Protein 3HBC (pdb70)

Organism: Bacteroides thetaiotaomicron (strain ATCC 29148 / DSM 2079 / JCM 5827 / CCUG 10774 / NCTC 10582 / VPI-5482 / E50) (NCBI:txid226186)

B-factor: mean 59.02, std 17.87, range [25.05, 156.19]

Radius of gyration: 18.34 Å; Cα contacts (8 Å, |Δi|>4): 716; chains: 1; bounding box: 43×48×44 Å

Foldseek 3Di:
DWKKKKFWFDFPPWTKIKMWWDLWWWKKKAFFFWDWADDPFATDIDGFPWIKIFIQGPPQATAWITPLLKIFGKAAAPQFDFADPPDRAHEERRCVRVVLRRYDNAVVVSVVVVPPRYIYDPPVPHIWKMAHRNQKMKTWTHHHNDIDIDIGSLPGIIYDDPDVVLVVLLVVVVVVPPVVAQQDLDGSRLGNLLSVQSVVQDRDPPCVRNVVSNVVNCSNFAPPPDDCPSDIGIQKMWMAPSVQRKIWMDGPPEDEIEIERCVPDRSHPVRAMWIDDPVVVDHDYYHCPVVIDGDDD

Secondary structure (DSSP, 8-state):
-----EEEE--S---EEEE--B---EEEEE----EES-SSS---EE--SS-EEEEEETTTEEEE--TT--EEB--B-TT-----TT--S---TTTHHHHHHHH-SSHHHHHH-----S--------B--EE-TT--EEEEEEETTEEEEEESTT-----SS-HHHHHHHHHHHHHH-TT----SSSHHHHHHHHHHHHTTS-----HHHHHHHHHH--TTSPPTT-------B--EEEEEETTTTEEEEEESSSS--EEEEGGGS--STTS--EEE--TT-----EE-GGG-EE---

Nearest PDB structures (foldseek):
  3hbc-assembly1_A  TM=1.002E+00  e=1.062E-59  Bacteroides thetaiotaomicron
  6uh4-assembly1_A  TM=9.878E-01  e=7.541E-50  Bacteroides thetaiotaomicron
  8esl-assembly1_A  TM=9.488E-01  e=3.840E-32  Bacteroidales
  8esl-assembly1_B  TM=9.564E-01  e=8.178E-32  Bacteroidales
  8esl-assembly1_C  TM=9.229E-01  e=9.637E-30  Bacteroidales

CATH classification: 3.60.60.10

Structure (mmCIF, N/CA/C/O backbone):
data_3HBC
#
_entry.id   3HBC
#
_cell.length_a   74.281
_cell.length_b   135.208
_cell.length_c   167.589
_cell.angle_alpha   90.00
_cell.angle_beta   90.00
_cell.angle_gamma   90.00
#
_symmetry.space_group_name_H-M   'F 2 2 2'
#
loop_
_entity.id
_entity.type
_entity.pdbx_description
1 polymer 'Choloylglycine hydrolase'
2 non-polymer GLYCEROL
3 non-polymer 1,2-ETHANEDIOL
4 water water
#
loop_
_atom_site.group_PDB
_atom_site.id
_atom_site.type_symbol
_atom_site.label_atom_id
_atom_site.label_alt_id
_atom_site.label_comp_id
_atom_site.label_asym_id
_atom_site.label_entity_id
_atom_site.label_seq_id
_atom_site.pdbx_PDB_ins_code
_atom_site.Cartn_x
_atom_site.Cartn_y
_atom_site.Cartn_z
_atom_site.occupancy
_atom_site.B_iso_or_equiv
_atom_site.auth_seq_id
_atom_site.auth_comp_id
_atom_site.auth_asym_id
_atom_site.auth_atom_id
_atom_site.pdbx_PDB_model_num
ATOM 1 N N . SER A 1 1 ? 2.784 20.473 115.883 1.00 75.28 23 SER A N 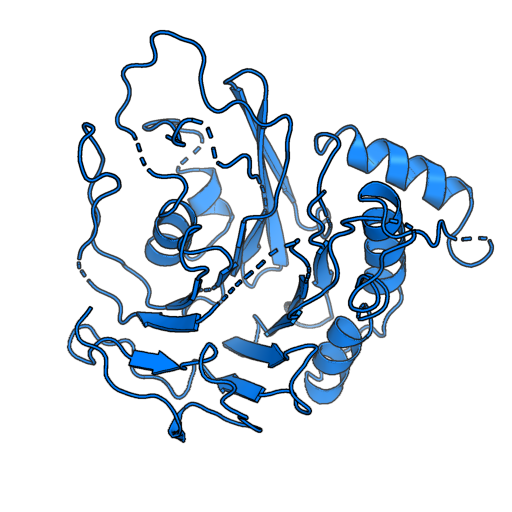1
ATOM 2 C CA . SER A 1 1 ? 3.868 20.604 114.905 1.00 89.86 23 SER A CA 1
ATOM 3 C C . SER A 1 1 ? 4.819 19.411 114.973 1.00 85.94 23 SER A C 1
ATOM 4 O O . SER A 1 1 ? 5.056 18.859 116.043 1.00 87.66 23 SER A O 1
ATOM 7 N N . ASN A 1 2 ? 5.369 19.019 113.831 1.00 83.62 24 ASN A N 1
ATOM 8 C CA . ASN A 1 2 ? 6.378 17.955 113.798 1.00 79.53 24 ASN A CA 1
ATOM 9 C C . ASN A 1 2 ? 7.796 18.431 114.158 1.00 74.66 24 ASN A C 1
ATOM 10 O O . ASN A 1 2 ? 8.127 19.624 114.082 1.00 72.45 24 ASN A O 1
ATOM 15 N N . ALA A 1 3 ? 8.636 17.477 114.532 1.00 61.67 25 ALA A N 1
ATOM 16 C CA . ALA A 1 3 ? 9.995 17.786 114.930 1.00 56.36 25 ALA A CA 1
ATOM 17 C C . ALA A 1 3 ? 10.912 16.624 114.572 1.00 49.82 25 ALA A C 1
ATOM 18 O O . ALA A 1 3 ? 10.689 15.496 114.982 1.00 61.95 25 ALA A O 1
ATOM 20 N N . CYS A 1 4 ? 11.935 16.891 113.788 1.00 41.66 26 CYS A N 1
ATOM 21 C CA . CYS A 1 4 ? 12.886 15.854 113.457 1.00 44.78 26 CYS A CA 1
ATOM 22 C C . CYS A 1 4 ? 14.214 16.545 113.416 1.00 42.81 26 CYS A C 1
ATOM 23 O O . CYS A 1 4 ? 14.299 17.696 113.014 1.00 35.07 26 CYS A O 1
ATOM 26 N N . THR A 1 5 ? 15.252 15.863 113.863 1.00 38.22 27 THR A N 1
ATOM 27 C CA . THR A 1 5 ? 16.572 16.431 113.765 1.00 39.56 27 THR A CA 1
ATOM 28 C C . THR A 1 5 ? 17.470 15.405 113.104 1.00 40.70 27 THR A C 1
ATOM 29 O O . THR A 1 5 ? 17.295 14.200 113.272 1.00 38.69 27 THR A O 1
ATOM 33 N N . ARG A 1 6 ? 18.412 15.892 112.321 1.00 37.02 28 ARG A N 1
ATOM 34 C CA . ARG A 1 6 ? 19.374 15.018 111.696 1.00 38.50 28 ARG A CA 1
ATOM 35 C C . ARG A 1 6 ? 20.750 15.681 111.795 1.00 39.64 28 ARG A C 1
ATOM 36 O O . ARG A 1 6 ? 20.902 16.906 111.613 1.00 37.93 28 ARG A O 1
ATOM 44 N N . ALA A 1 7 ? 21.754 14.874 112.102 1.00 35.14 29 ALA A N 1
ATOM 45 C CA . ALA A 1 7 ? 23.095 15.414 112.302 1.00 37.36 29 ALA A CA 1
ATOM 46 C C . ALA A 1 7 ? 24.186 14.419 111.868 1.00 40.04 29 ALA A C 1
ATOM 47 O O . ALA A 1 7 ? 24.177 13.251 112.255 1.00 40.74 29 ALA A O 1
ATOM 49 N N . VAL A 1 8 ? 25.111 14.886 111.044 1.00 38.04 30 VAL A N 1
ATOM 50 C CA . VAL A 1 8 ? 26.190 14.039 110.576 1.00 39.39 30 VAL A CA 1
ATOM 51 C C . VAL A 1 8 ? 27.482 14.304 111.338 1.00 47.58 30 VAL A C 1
ATOM 52 O O . VAL A 1 8 ? 28.010 15.428 111.323 1.00 39.76 30 VAL A O 1
ATOM 56 N N . TYR A 1 9 ? 27.981 13.263 112.005 1.00 42.56 31 TYR A N 1
ATOM 57 C CA . TYR A 1 9 ? 29.300 13.285 112.634 1.00 39.68 31 TYR A CA 1
ATOM 58 C C . TYR A 1 9 ? 30.397 12.947 111.629 1.00 44.11 31 TYR A C 1
ATOM 59 O O . TYR A 1 9 ? 30.378 11.886 111.002 1.00 46.49 31 TYR A O 1
ATOM 68 N N . LEU A 1 10 ? 31.336 13.869 111.459 1.00 44.38 32 LEU A N 1
ATOM 69 C CA . LEU A 1 10 ? 32.497 13.647 110.607 1.00 45.75 32 LEU A CA 1
ATOM 70 C C . LEU A 1 10 ? 33.742 13.438 111.464 1.00 58.69 32 LEU A C 1
ATOM 71 O O . LEU A 1 10 ? 34.287 14.391 112.019 1.00 52.55 32 LEU A O 1
ATOM 76 N N . GLY A 1 11 ? 34.185 12.188 111.571 1.00 59.56 33 GLY A N 1
ATOM 77 C CA . GLY A 1 11 ? 35.352 11.872 112.368 1.00 58.79 33 GLY A CA 1
ATOM 78 C C . GLY A 1 11 ? 36.595 11.597 111.542 1.00 57.59 33 GLY A C 1
ATOM 79 O O . GLY A 1 11 ? 36.607 11.812 110.322 1.00 54.76 33 GLY A O 1
ATOM 80 N N . PRO A 1 12 ? 37.657 11.119 112.214 1.00 62.32 34 PRO A N 1
ATOM 81 C CA . PRO A 1 12 ? 38.932 10.748 111.588 1.00 59.97 34 PRO A CA 1
ATOM 82 C C . PRO A 1 12 ? 38.764 9.457 110.786 1.00 60.94 34 PRO A C 1
ATOM 83 O O . PRO A 1 12 ? 37.864 8.669 111.076 1.00 55.31 34 PRO A O 1
ATOM 87 N N . ASP A 1 13 ? 39.621 9.256 109.790 1.00 68.27 35 ASP A N 1
ATOM 88 C CA . ASP A 1 13 ? 39.672 8.008 109.028 1.00 68.07 35 ASP A CA 1
ATOM 89 C C . ASP A 1 13 ? 38.312 7.560 108.524 1.00 66.72 35 ASP A C 1
ATOM 90 O O . ASP A 1 13 ? 37.905 6.422 108.764 1.00 59.48 35 ASP A O 1
ATOM 95 N N . ARG A 1 14 ? 37.614 8.468 107.845 1.00 66.24 36 ARG A N 1
ATOM 96 C CA . ARG A 1 14 ? 36.364 8.150 107.155 1.00 64.16 36 ARG A CA 1
ATOM 97 C C . ARG A 1 14 ? 35.230 7.707 108.080 1.00 55.01 36 ARG A C 1
ATOM 98 O O . ARG A 1 14 ? 34.240 7.128 107.628 1.00 57.62 36 ARG A O 1
ATOM 114 N N . VAL A 1 16 ? 32.086 8.192 109.485 1.00 59.46 38 VAL A N 1
ATOM 115 C CA . VAL A 1 16 ? 30.939 9.009 109.127 1.00 51.79 38 VAL A CA 1
ATOM 116 C C . VAL A 1 16 ? 29.724 8.390 109.787 1.00 53.20 38 VAL A C 1
ATOM 117 O O . VAL A 1 16 ? 29.387 7.234 109.524 1.00 53.08 38 VAL A O 1
ATOM 121 N N . VAL A 1 17 ? 29.085 9.141 110.675 1.00 45.51 39 VAL A N 1
ATOM 122 C CA . VAL A 1 17 ? 27.940 8.610 111.395 1.00 44.12 39 VAL A CA 1
ATOM 123 C C . VAL A 1 17 ? 26.788 9.605 111.373 1.00 51.22 39 VAL A C 1
ATOM 124 O O . VAL A 1 17 ? 26.954 10.756 111.784 1.00 50.83 39 VAL A O 1
ATOM 128 N N . THR A 1 18 ? 25.625 9.163 110.896 1.00 50.29 40 THR A N 1
ATOM 129 C CA . THR A 1 18 ? 24.454 10.036 110.795 1.00 43.62 40 THR A CA 1
ATOM 130 C C . THR A 1 18 ? 23.365 9.705 111.820 1.00 43.78 40 THR A C 1
ATOM 131 O O . THR A 1 18 ? 22.818 8.602 111.833 1.00 44.46 40 THR A O 1
ATOM 135 N N . GLY A 1 19 ? 23.050 10.671 112.680 1.00 36.17 41 GLY A N 1
ATOM 136 C CA . GLY A 1 19 ? 21.971 10.491 113.646 1.00 37.48 41 GLY A CA 1
ATOM 137 C C . GLY A 1 19 ? 20.684 11.160 113.186 1.00 40.02 41 GLY A C 1
ATOM 138 O O . GLY A 1 19 ? 20.724 12.170 112.480 1.00 40.16 41 GLY A O 1
ATOM 139 N N . ARG A 1 20 ? 19.542 10.612 113.591 1.00 40.35 42 ARG A N 1
ATOM 140 C CA . ARG A 1 20 ? 18.257 11.162 113.176 1.00 35.30 42 ARG A CA 1
ATOM 141 C C . ARG A 1 20 ? 17.214 10.879 114.229 1.00 43.30 42 ARG A C 1
ATOM 142 O O . ARG A 1 20 ? 17.145 9.776 114.768 1.00 39.86 42 ARG A O 1
ATOM 150 N N . THR A 1 21 ? 16.418 11.895 114.552 1.00 41.80 43 THR A N 1
ATOM 151 C CA . THR A 1 21 ? 15.278 11.691 115.437 1.00 41.91 43 THR A CA 1
ATOM 152 C C . THR A 1 21 ? 13.978 11.744 114.630 1.00 46.87 43 THR A C 1
ATOM 153 O O . THR A 1 21 ? 13.916 12.374 113.559 1.00 41.84 43 THR A O 1
ATOM 165 N N . ASP A 1 23 ? 10.103 12.696 115.583 1.00 55.49 45 ASP A N 1
ATOM 166 C CA . ASP A 1 23 ? 9.094 13.166 116.521 1.00 61.63 45 ASP A CA 1
ATOM 167 C 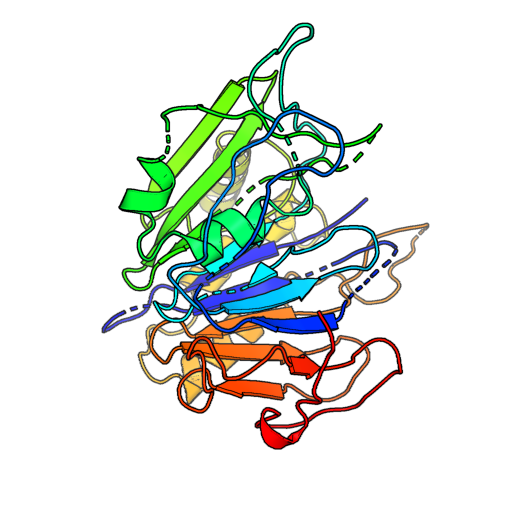C . ASP A 1 23 ? 7.791 13.370 115.738 1.00 63.79 45 ASP A C 1
ATOM 168 O O . ASP A 1 23 ? 7.792 13.958 114.654 1.00 69.36 45 ASP A O 1
ATOM 173 N N . TRP A 1 24 ? 6.685 12.868 116.265 1.00 66.54 46 TRP A N 1
ATOM 174 C CA . TRP A 1 24 ? 5.397 13.045 115.606 1.00 77.72 46 TRP A CA 1
ATOM 175 C C . TRP A 1 24 ? 4.291 13.127 116.648 1.00 84.06 46 TRP A C 1
ATOM 176 O O . TRP A 1 24 ? 4.504 12.749 117.797 1.00 85.56 46 TRP A O 1
ATOM 187 N N . LYS A 1 25 ? 3.139 13.671 116.247 1.00 95.25 47 LYS A N 1
ATOM 188 C CA . LYS A 1 25 ? 1.883 13.615 117.013 1.00 99.95 47 LYS A CA 1
ATOM 189 C C . LYS A 1 25 ? 2.023 13.845 118.514 1.00 97.34 47 LYS A C 1
ATOM 190 O O . LYS A 1 25 ? 1.282 13.249 119.304 1.00 89.09 47 LYS A O 1
ATOM 196 N N . ILE A 1 28 ? 3.708 6.838 115.299 1.00 94.98 50 ILE A N 1
ATOM 197 C CA . ILE A 1 28 ? 4.133 7.054 113.922 1.00 97.71 50 ILE A CA 1
ATOM 198 C C . ILE A 1 28 ? 3.979 5.773 113.109 1.00 89.18 50 ILE A C 1
ATOM 199 O O . ILE A 1 28 ? 4.037 5.797 111.879 1.00 82.71 50 ILE A O 1
ATOM 212 N N . SER A 1 30 ? 5.999 3.219 112.750 1.00 79.49 52 SER A N 1
ATOM 213 C CA . SER A 1 30 ? 7.183 2.868 111.986 1.00 76.64 52 SER A CA 1
ATOM 214 C C . SER A 1 30 ? 7.480 1.370 112.011 1.00 79.47 52 SER A C 1
ATOM 215 O O . SER A 1 30 ? 7.391 0.728 113.059 1.00 78.06 52 SER A O 1
ATOM 218 N N . ASN A 1 31 ? 7.832 0.823 110.847 1.00 70.76 53 ASN A N 1
ATOM 219 C CA . ASN A 1 31 ? 8.451 -0.499 110.770 1.00 67.76 53 ASN A CA 1
ATOM 220 C C . ASN A 1 31 ? 9.714 -0.476 109.915 1.00 62.57 53 ASN A C 1
ATOM 221 O O . ASN A 1 31 ? 9.916 0.442 109.119 1.00 61.87 53 ASN A O 1
ATOM 226 N N . ILE A 1 32 ? 10.570 -1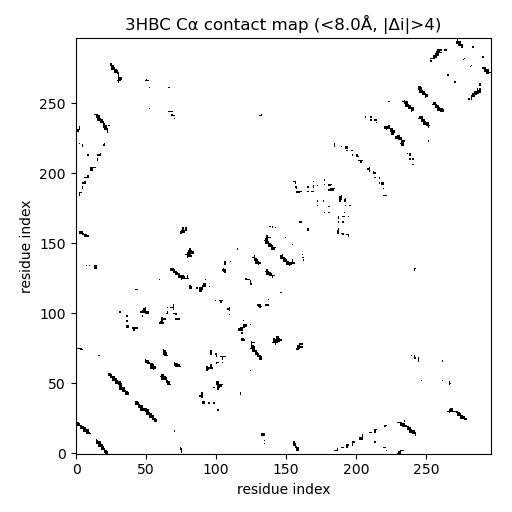.476 110.093 1.00 60.87 54 ILE A N 1
ATOM 227 C CA . ILE A 1 32 ? 11.832 -1.524 109.360 1.00 57.70 54 ILE A CA 1
ATOM 228 C C . ILE A 1 32 ? 11.802 -2.621 108.310 1.00 55.72 54 ILE A C 1
ATOM 229 O O . ILE A 1 32 ? 11.268 -3.692 108.558 1.00 57.61 54 ILE A O 1
ATOM 234 N N . TYR A 1 33 ? 12.379 -2.346 107.144 1.00 48.52 55 TYR A N 1
ATOM 235 C CA . TYR A 1 33 ? 12.343 -3.262 106.019 1.00 50.79 55 TYR A CA 1
ATOM 236 C C . TYR A 1 33 ? 13.717 -3.397 105.398 1.00 63.93 55 TYR A C 1
ATOM 237 O O . TYR A 1 33 ? 14.425 -2.394 105.222 1.00 54.82 55 TYR A O 1
ATOM 246 N N . VAL A 1 34 ? 14.080 -4.635 105.053 1.00 57.16 56 VAL A N 1
ATOM 247 C CA . VAL A 1 34 ? 15.287 -4.906 104.279 1.00 53.31 56 VAL A CA 1
ATOM 248 C C . VAL A 1 34 ? 14.895 -5.231 102.843 1.00 51.84 56 VAL A C 1
ATOM 249 O O . VAL A 1 34 ? 14.076 -6.111 102.596 1.00 60.22 56 VAL A O 1
ATOM 253 N N . PHE A 1 35 ? 15.465 -4.506 101.898 1.00 56.04 57 PHE A N 1
ATOM 254 C CA . PHE A 1 35 ? 15.093 -4.665 100.510 1.00 53.33 57 PHE A CA 1
ATOM 255 C C . PHE A 1 35 ? 16.291 -5.132 99.734 1.00 62.14 57 PHE A C 1
ATOM 256 O O . PHE A 1 35 ? 17.251 -4.369 99.570 1.00 54.24 57 PHE A O 1
ATOM 264 N N . PRO A 1 36 ? 16.235 -6.382 99.234 1.00 60.62 58 PRO A N 1
ATOM 265 C CA . PRO A 1 36 ? 17.297 -6.884 98.364 1.00 53.92 58 PRO A CA 1
ATOM 266 C C . PRO A 1 36 ? 17.381 -5.983 97.157 1.00 53.60 58 PRO A C 1
ATOM 267 O O . PRO A 1 36 ? 16.393 -5.316 96.850 1.00 62.17 58 PRO A O 1
ATOM 271 N N . ARG A 1 37 ? 18.533 -5.950 96.495 1.00 57.03 59 ARG A N 1
ATOM 272 C CA . ARG A 1 37 ? 18.697 -5.146 95.297 1.00 56.14 59 ARG A CA 1
ATOM 273 C C . ARG A 1 37 ? 18.017 -5.815 94.098 1.00 69.17 59 ARG A C 1
ATOM 274 O O . ARG A 1 37 ? 17.423 -6.889 94.234 1.00 65.36 59 ARG A O 1
ATOM 282 N N . GLY A 1 38 ? 18.096 -5.174 92.933 1.00 71.31 60 GLY A N 1
ATOM 283 C CA . GLY A 1 38 ? 17.477 -5.691 91.722 1.00 73.26 60 GLY A CA 1
ATOM 284 C C . GLY A 1 38 ? 15.963 -5.735 91.831 1.00 77.49 60 GLY A C 1
ATOM 285 O O . GLY A 1 38 ? 15.279 -6.407 91.064 1.00 83.99 60 GLY A O 1
ATOM 294 N N . GLN A 1 40 ? 12.132 -4.083 91.686 1.00 67.64 62 GLN A N 1
ATOM 295 C CA . GLN A 1 40 ? 11.516 -3.362 90.571 1.00 73.18 62 GLN A CA 1
ATOM 296 C C . GLN A 1 40 ? 10.428 -2.413 91.063 1.00 68.15 62 GLN A C 1
ATOM 297 O O . GLN A 1 40 ? 9.451 -2.841 91.681 1.00 63.95 62 GLN A O 1
ATOM 303 N N A ARG A 1 41 ? 10.589 -1.124 90.776 0.62 65.65 63 ARG A N 1
ATOM 304 N N B ARG A 1 41 ? 10.594 -1.122 90.800 0.38 65.64 63 ARG A N 1
ATOM 305 C CA A ARG A 1 41 ? 9.719 -0.111 91.374 0.62 64.77 63 ARG A CA 1
ATOM 306 C CA B ARG A 1 41 ? 9.683 -0.134 91.370 0.38 64.74 63 ARG A CA 1
ATOM 307 C C A ARG A 1 41 ? 9.295 0.980 90.405 0.62 63.69 63 ARG A C 1
ATOM 308 C C B ARG A 1 41 ? 9.286 0.969 90.405 0.38 63.68 63 ARG A C 1
ATOM 309 O O A ARG A 1 41 ? 9.993 1.275 89.428 0.62 62.17 63 ARG A O 1
ATOM 310 O O B ARG A 1 41 ? 9.991 1.261 89.435 0.38 62.22 63 ARG A O 1
ATOM 325 N N . ALA A 1 42 ? 8.144 1.579 90.699 1.00 59.86 64 ALA A N 1
ATOM 326 C CA . ALA A 1 42 ? 7.632 2.695 89.929 1.00 68.65 64 ALA A CA 1
ATOM 327 C C . ALA A 1 42 ? 7.329 3.855 90.880 1.00 64.08 64 ALA A C 1
ATOM 328 O O . ALA A 1 42 ? 6.932 3.636 92.023 1.00 62.20 64 ALA A O 1
ATOM 330 N N . GLY A 1 43 ? 7.490 5.082 90.396 1.00 65.34 65 GLY A N 1
ATOM 331 C CA . GLY A 1 43 ? 7.316 6.257 91.229 1.00 63.97 65 GLY A CA 1
ATOM 332 C C . GLY A 1 43 ? 5.896 6.648 91.614 1.00 64.76 65 GLY A C 1
ATOM 333 O O . GLY A 1 43 ? 5.705 7.480 92.497 1.00 63.94 65 GLY A O 1
ATOM 334 N N . HIS A 1 44 ? 4.893 6.077 90.956 1.00 66.73 66 HIS A N 1
ATOM 335 C CA . HIS A 1 44 ? 3.511 6.469 91.226 1.00 64.02 66 HIS A CA 1
ATOM 336 C C . HIS A 1 44 ? 2.539 5.386 90.801 1.00 67.72 66 HIS A C 1
ATOM 337 O O . HIS A 1 44 ? 2.851 4.553 89.955 1.00 66.90 66 HIS A O 1
ATOM 344 N N . ASN A 1 45 ? 1.352 5.398 91.388 1.00 69.26 67 ASN A N 1
ATOM 345 C CA . ASN A 1 45 ? 0.377 4.363 91.090 1.00 74.66 67 ASN A CA 1
ATOM 346 C C . ASN A 1 45 ? -0.740 4.854 90.165 1.00 75.00 67 ASN A C 1
ATOM 347 O O . ASN A 1 45 ? -1.466 4.056 89.579 1.00 70.98 67 ASN A O 1
ATOM 352 N N . LYS A 1 46 ? -0.870 6.168 90.029 1.00 71.16 68 LYS A N 1
ATOM 353 C CA . LYS A 1 46 ? -1.907 6.731 89.177 1.00 73.87 68 LYS A CA 1
ATOM 354 C C . LYS A 1 46 ? -1.293 7.601 88.100 1.00 74.97 68 LYS A C 1
ATOM 355 O O . LYS A 1 46 ? -1.577 7.442 86.917 1.00 79.09 68 LYS A O 1
ATOM 361 N N . GLU A 1 47 ? -0.434 8.515 88.520 1.00 71.50 69 GLU A N 1
ATOM 362 C CA . GLU A 1 47 ? 0.173 9.460 87.606 1.00 65.19 69 GLU A CA 1
ATOM 363 C C . GLU A 1 47 ? 1.197 8.806 86.694 1.00 64.01 69 GLU A C 1
ATOM 364 O O . GLU A 1 47 ? 1.651 7.695 86.938 1.00 58.18 69 GLU A O 1
ATOM 370 N N . LYS A 1 48 ? 1.542 9.507 85.625 1.00 65.09 70 LYS A N 1
ATOM 371 C CA . LYS A 1 48 ? 2.631 9.092 84.764 1.00 61.35 70 LYS A CA 1
ATOM 372 C C . LYS A 1 48 ? 3.915 9.233 85.575 1.00 69.88 70 LYS A C 1
ATOM 373 O O . LYS A 1 48 ? 4.154 10.275 86.185 1.00 64.63 70 LYS A O 1
ATOM 379 N N . THR A 1 49 ? 4.729 8.180 85.602 1.00 65.96 71 THR A N 1
ATOM 380 C CA . THR A 1 49 ? 5.930 8.173 86.435 1.00 65.32 71 THR A CA 1
ATOM 381 C C . THR A 1 49 ? 7.228 7.906 85.726 1.00 66.03 71 THR A C 1
ATOM 382 O O . THR A 1 49 ? 7.389 8.154 84.536 1.00 75.45 71 THR A O 1
ATOM 386 N N . VAL A 1 50 ? 8.162 7.406 86.520 1.00 65.51 72 VAL A N 1
ATOM 387 C CA . VAL A 1 50 ? 9.415 6.869 86.037 1.00 67.22 72 VAL A CA 1
ATOM 388 C C . VAL A 1 50 ? 9.563 5.522 86.711 1.00 59.29 72 VAL A C 1
ATOM 389 O O . VAL A 1 50 ? 9.006 5.301 87.789 1.00 63.81 72 VAL A O 1
ATOM 393 N N . ASN A 1 51 ? 10.276 4.610 86.064 1.00 67.46 73 ASN A N 1
ATOM 394 C CA . ASN A 1 51 ? 10.463 3.269 86.599 1.00 60.09 73 ASN A CA 1
ATOM 395 C C . ASN A 1 51 ? 11.921 3.023 86.834 1.00 58.46 73 ASN A C 1
ATOM 396 O O . ASN A 1 51 ? 12.777 3.651 86.206 1.00 66.58 73 ASN A O 1
ATOM 401 N N . TRP A 1 52 ? 12.222 2.099 87.730 1.00 57.72 74 TRP A N 1
ATOM 402 C CA . TRP A 1 52 ? 13.615 1.728 87.930 1.00 62.75 74 TRP A CA 1
ATOM 403 C C . TRP A 1 52 ? 13.689 0.342 88.541 1.00 54.82 74 TRP A C 1
ATOM 404 O O . TRP A 1 52 ? 12.703 -0.179 89.084 1.00 57.79 74 TRP A O 1
ATOM 415 N N . THR A 1 53 ? 14.858 -0.266 88.424 1.00 53.13 75 THR A N 1
ATOM 416 C CA . THR A 1 53 ? 15.142 -1.480 89.171 1.00 68.20 75 THR A CA 1
ATOM 417 C C . THR A 1 53 ? 16.354 -1.178 90.048 1.00 63.56 75 THR A C 1
ATOM 418 O O . THR A 1 53 ? 17.356 -0.635 89.570 1.00 66.63 75 THR A O 1
ATOM 422 N N . SER A 1 54 ? 16.252 -1.509 91.331 1.00 65.29 76 SER A N 1
ATOM 423 C CA . SER A 1 54 ? 17.185 -0.987 92.332 1.00 67.59 76 SER A CA 1
ATOM 424 C C . SER A 1 54 ? 18.595 -1.584 92.262 1.00 68.67 76 SER A C 1
ATOM 425 O O . SER A 1 54 ? 18.768 -2.797 92.398 1.00 65.31 76 SER A O 1
ATOM 428 N N . LYS A 1 55 ? 19.598 -0.729 92.059 1.00 57.86 77 LYS A N 1
ATOM 429 C CA . LYS A 1 55 ? 20.990 -1.187 92.026 1.00 52.00 77 LYS A CA 1
ATOM 430 C C . LYS A 1 55 ? 21.521 -1.593 93.398 1.00 63.79 77 LYS A C 1
ATOM 431 O O . LYS A 1 55 ? 22.350 -2.491 93.507 1.00 60.86 77 LYS A O 1
ATOM 437 N N . TYR A 1 56 ? 21.060 -0.935 94.455 1.00 65.39 78 TYR A N 1
ATOM 438 C CA . TYR A 1 56 ? 21.557 -1.269 95.782 1.00 52.84 78 TYR A CA 1
ATOM 439 C C . TYR A 1 56 ? 20.443 -1.688 96.726 1.00 57.10 78 TYR A C 1
ATOM 440 O O . TYR A 1 56 ? 19.335 -1.150 96.673 1.00 64.17 78 TYR A O 1
ATOM 449 N N . GLY A 1 57 ? 20.738 -2.666 97.575 1.00 50.30 79 GLY A N 1
ATOM 450 C CA . GLY A 1 57 ? 19.830 -3.049 98.631 1.00 48.54 79 GLY A CA 1
ATOM 451 C C . GLY A 1 57 ? 19.900 -1.985 99.715 1.00 58.05 79 GLY A C 1
ATOM 452 O O . GLY A 1 57 ? 20.762 -1.105 99.677 1.00 50.49 79 GLY A O 1
ATOM 453 N N . SER A 1 58 ? 19.008 -2.073 100.694 1.00 47.62 80 SER A N 1
ATOM 454 C CA . SER A 1 58 ? 18.854 -0.996 101.641 1.00 48.71 80 SER A CA 1
ATOM 455 C C . SER A 1 58 ? 18.070 -1.454 102.841 1.00 50.06 80 SER A C 1
ATOM 456 O O . SER A 1 58 ? 17.279 -2.395 102.764 1.00 51.06 80 SER A O 1
ATOM 459 N N . VAL A 1 59 ? 18.327 -0.799 103.963 1.00 48.79 81 VAL A N 1
ATOM 460 C CA . VAL A 1 59 ? 17.536 -0.981 105.164 1.00 47.58 81 VAL A CA 1
ATOM 461 C C . VAL A 1 59 ? 16.847 0.364 105.405 1.00 53.36 81 VAL A C 1
ATOM 462 O O . VAL A 1 59 ? 17.503 1.409 105.358 1.00 52.68 81 VAL A O 1
ATOM 466 N N . ILE A 1 60 ? 15.533 0.344 105.622 1.00 45.66 82 ILE A N 1
ATOM 467 C CA . ILE A 1 60 ? 14.746 1.575 105.677 1.00 46.37 82 ILE A CA 1
ATOM 468 C C . ILE A 1 60 ? 13.676 1.499 106.748 1.00 53.87 82 ILE A C 1
ATOM 469 O O . ILE A 1 60 ? 13.243 0.405 107.131 1.00 54.44 82 ILE A O 1
ATOM 474 N N . ALA A 1 61 ? 13.258 2.669 107.228 1.00 46.76 83 ALA A N 1
ATOM 475 C CA . ALA A 1 61 ? 12.157 2.782 108.175 1.00 52.52 83 ALA A CA 1
ATOM 476 C C . ALA A 1 61 ? 10.996 3.476 107.484 1.00 54.85 83 ALA A C 1
ATOM 477 O O . ALA A 1 61 ? 11.213 4.382 106.682 1.00 50.98 83 ALA A O 1
ATOM 479 N N . THR A 1 62 ? 9.774 3.054 107.806 1.00 54.92 84 THR A N 1
ATOM 480 C CA . THR A 1 62 ? 8.581 3.561 107.137 1.00 60.48 84 THR A CA 1
ATOM 481 C C . THR A 1 62 ? 7.412 3.718 108.078 1.00 73.94 84 THR A C 1
ATOM 482 O O . THR A 1 62 ? 7.063 2.784 108.803 1.00 74.60 84 THR A O 1
ATOM 486 N N . GLY A 1 63 ? 6.789 4.892 108.039 1.00 82.11 85 GLY A N 1
ATOM 487 C CA . GLY A 1 63 ? 5.510 5.095 108.697 1.00 92.43 85 GLY A CA 1
ATOM 488 C C . GLY A 1 63 ? 4.351 4.598 107.842 1.00 95.51 85 GLY A C 1
ATOM 489 O O . GLY A 1 63 ? 4.456 4.508 106.609 1.00 86.89 85 GLY A O 1
ATOM 490 N N . TYR A 1 64 ? 3.243 4.272 108.503 1.00 98.79 86 TYR A N 1
ATOM 491 C CA . TYR A 1 64 ? 2.047 3.774 107.832 1.00 98.58 86 TYR A CA 1
ATOM 492 C C . TYR A 1 64 ? 1.617 4.675 106.672 1.00 104.25 86 TYR A C 1
ATOM 493 O O . TYR A 1 64 ? 1.386 4.203 105.553 1.00 93.86 86 TYR A O 1
ATOM 502 N N . ASP A 1 65 ? 1.527 5.974 106.945 1.00 105.42 87 ASP A N 1
ATOM 503 C CA . ASP A 1 65 ? 0.952 6.916 105.996 1.00 99.62 87 ASP A CA 1
ATOM 504 C C . ASP A 1 65 ? 2.002 7.819 105.351 1.00 90.76 87 ASP A C 1
ATOM 505 O O . ASP A 1 65 ? 1.668 8.773 104.661 1.00 97.97 87 ASP A O 1
ATOM 510 N N . ILE A 1 66 ? 3.273 7.520 105.570 1.00 91.43 88 ILE A N 1
ATOM 511 C CA . ILE A 1 66 ? 4.335 8.382 105.067 1.00 83.88 88 ILE A CA 1
ATOM 512 C C . ILE A 1 66 ? 5.222 7.685 104.044 1.00 79.54 88 ILE A C 1
ATOM 513 O O . ILE A 1 66 ? 5.822 8.343 103.186 1.00 74.03 88 ILE A O 1
ATOM 518 N N . GLY A 1 67 ? 5.325 6.360 104.154 1.00 73.31 89 GLY A N 1
ATOM 519 C CA . GLY A 1 67 ? 6.213 5.595 103.301 1.00 64.13 89 GLY A CA 1
ATOM 520 C C . GLY A 1 67 ? 7.629 5.597 103.838 1.00 59.72 89 GLY A C 1
ATOM 521 O O . GLY A 1 67 ? 7.833 5.678 105.038 1.00 60.90 89 GLY A O 1
ATOM 522 N N . THR A 1 68 ? 8.609 5.508 102.950 1.00 56.71 90 THR A N 1
ATOM 523 C CA . THR A 1 68 ? 10.003 5.427 103.356 1.00 56.22 90 THR A CA 1
ATOM 524 C C . THR A 1 68 ? 10.517 6.811 103.776 1.00 54.02 90 THR A C 1
ATOM 525 O O . THR A 1 68 ? 10.543 7.745 102.976 1.00 48.38 90 THR A O 1
ATOM 529 N N A CYS A 1 69 ? 10.937 6.933 105.027 0.57 50.29 91 CYS A N 1
ATOM 530 N N B CYS A 1 69 ? 10.909 6.942 105.037 0.43 50.33 91 CYS A N 1
ATOM 531 C CA A CYS A 1 69 ? 11.344 8.233 105.542 0.57 52.23 91 CYS A CA 1
ATOM 532 C CA B CYS A 1 69 ? 11.348 8.235 105.556 0.43 52.21 91 CYS A CA 1
ATOM 533 C C A CYS A 1 69 ? 12.759 8.247 106.098 0.57 49.54 91 CYS A C 1
ATOM 534 C C B CYS A 1 69 ? 12.851 8.292 105.815 0.43 49.61 91 CYS A C 1
ATOM 535 O O A CYS A 1 69 ? 13.199 9.263 106.632 0.57 52.03 91 CYS A O 1
ATOM 536 O O B CYS A 1 69 ? 13.444 9.367 105.842 0.43 51.57 91 CYS A O 1
ATOM 541 N N . ASP A 1 70 ? 13.466 7.129 105.986 1.00 51.18 92 ASP A N 1
ATOM 542 C CA . ASP A 1 70 ? 14.816 7.049 106.519 1.00 50.78 92 ASP A CA 1
ATOM 543 C C . ASP A 1 70 ? 15.449 5.711 106.121 1.00 47.50 92 ASP A C 1
ATOM 544 O O . ASP A 1 70 ? 14.803 4.679 106.181 1.00 49.16 92 ASP A O 1
ATOM 549 N N . GLY A 1 71 ? 16.713 5.718 105.727 1.00 48.21 93 GLY A N 1
ATOM 550 C CA . GLY A 1 71 ? 17.388 4.466 105.449 1.00 43.82 93 GLY A CA 1
ATOM 551 C C . GLY A 1 71 ? 18.834 4.595 105.022 1.00 41.83 93 GLY A C 1
ATOM 552 O O . GLY A 1 71 ? 19.327 5.692 104.747 1.00 46.75 93 GLY A O 1
ATOM 561 N N . ASN A 1 73 ? 21.668 2.491 102.313 1.00 47.51 95 ASN A N 1
ATOM 562 C CA . ASN A 1 73 ? 21.847 1.455 101.308 1.00 51.29 95 ASN A CA 1
ATOM 563 C C . ASN A 1 73 ? 23.214 0.763 101.466 1.00 56.16 95 ASN A C 1
ATOM 564 O O . ASN A 1 73 ? 24.027 1.183 102.283 1.00 56.64 95 ASN A O 1
ATOM 569 N N . GLU A 1 74 ? 23.479 -0.289 100.697 1.00 61.54 96 GLU A N 1
ATOM 570 C CA . GLU A 1 74 ? 24.676 -1.101 100.963 1.00 54.91 96 GLU A CA 1
ATOM 571 C C . GLU A 1 74 ? 25.997 -0.409 100.632 1.00 58.38 96 GLU A C 1
ATOM 572 O O . GLU A 1 74 ? 27.063 -0.882 101.021 1.00 67.80 96 GLU A O 1
ATOM 578 N N . LYS A 1 75 ? 25.922 0.712 99.925 1.00 46.73 97 LYS A N 1
ATOM 579 C CA . LYS A 1 75 ? 27.085 1.554 99.709 1.00 53.48 97 LYS A CA 1
ATOM 580 C C . LYS A 1 75 ? 27.232 2.558 100.859 1.00 60.44 97 LYS A C 1
ATOM 581 O O . LYS A 1 75 ? 28.030 3.499 100.789 1.00 50.28 97 LYS A O 1
ATOM 587 N N . GLY A 1 76 ? 26.446 2.345 101.914 1.00 51.81 98 GLY A N 1
ATOM 588 C CA . GLY A 1 76 ? 26.467 3.204 103.082 1.00 59.50 98 GLY A CA 1
ATOM 589 C C . GLY A 1 76 ? 25.949 4.611 102.848 1.00 58.83 98 GLY A C 1
ATOM 590 O O . GLY A 1 76 ? 26.275 5.532 103.598 1.00 58.40 98 GLY A O 1
ATOM 591 N N . LEU A 1 77 ? 25.142 4.793 101.811 1.00 52.02 99 LEU A N 1
ATOM 592 C CA . LEU A 1 77 ? 24.548 6.101 101.579 1.00 48.81 99 LEU A CA 1
ATOM 593 C C . LEU A 1 77 ? 23.289 6.248 102.425 1.00 52.32 99 LEU A C 1
ATOM 594 O O . LEU A 1 77 ? 22.498 5.305 102.552 1.00 53.10 99 LEU A O 1
ATOM 599 N N . VAL A 1 78 ? 23.132 7.415 103.051 1.00 49.73 100 VAL A N 1
ATOM 600 C CA . VAL A 1 78 ? 22.010 7.620 103.959 1.00 42.35 100 VAL A CA 1
ATOM 601 C C . VAL A 1 78 ? 21.076 8.708 103.452 1.00 42.92 100 VAL A C 1
ATOM 602 O O . VAL A 1 78 ? 21.520 9.784 103.013 1.00 45.51 100 VAL A O 1
ATOM 606 N N . ALA A 1 79 ? 19.781 8.411 103.475 1.00 39.84 101 ALA A N 1
ATOM 607 C CA . ALA A 1 79 ? 18.782 9.366 102.995 1.00 45.89 101 ALA A CA 1
ATOM 608 C C . ALA A 1 79 ? 17.679 9.505 104.026 1.00 43.49 101 ALA A C 1
ATOM 609 O O . ALA A 1 79 ? 17.219 8.516 104.596 1.00 46.41 101 ALA A O 1
ATOM 611 N N . SER A 1 80 ? 17.282 10.746 104.282 1.00 38.41 102 SER A N 1
ATOM 612 C CA . SER A 1 80 ? 16.367 11.036 105.375 1.00 47.90 102 SER A CA 1
ATOM 613 C C . SER A 1 80 ? 15.354 12.082 104.931 1.00 41.83 102 SER A C 1
ATOM 614 O O . SER A 1 80 ? 15.715 13.129 104.389 1.00 44.91 102 SER A O 1
ATOM 617 N N . LEU A 1 81 ? 14.085 11.794 105.174 1.00 42.44 103 LEU A N 1
ATOM 618 C CA . LEU A 1 81 ? 13.017 12.704 104.818 1.00 40.39 103 LEU A CA 1
ATOM 619 C C . LEU A 1 81 ? 12.472 13.311 106.086 1.00 42.31 103 LEU A C 1
ATOM 620 O O . LEU A 1 81 ? 11.893 12.607 106.915 1.00 41.39 103 LEU A O 1
ATOM 625 N N . LEU A 1 82 ? 12.676 14.616 106.241 1.00 38.50 104 LEU A N 1
ATOM 626 C CA . LEU A 1 82 ? 12.183 15.354 107.399 1.00 41.60 104 LEU A CA 1
ATOM 627 C C . LEU A 1 82 ? 11.173 16.436 107.001 1.00 41.36 104 LEU A C 1
ATOM 628 O O . LEU A 1 82 ? 11.245 16.988 105.903 1.00 42.23 104 LEU A O 1
ATOM 633 N N . PHE A 1 83 ? 10.260 16.764 107.906 1.00 43.93 105 PHE A N 1
ATOM 634 C CA . PHE A 1 83 ? 9.257 17.799 107.631 1.00 46.90 105 PHE A CA 1
ATOM 635 C C . PHE A 1 83 ? 9.818 19.185 107.345 1.00 45.78 105 PHE A C 1
ATOM 636 O O . PHE A 1 83 ? 10.749 19.654 108.008 1.00 43.24 105 PHE A O 1
ATOM 644 N N . LEU A 1 84 ? 9.249 19.815 106.322 1.00 42.43 106 LEU A N 1
ATOM 645 C CA . LEU A 1 84 ? 9.456 21.227 106.033 1.00 48.46 106 LEU A CA 1
ATOM 646 C C . LEU A 1 84 ? 8.143 21.816 105.497 1.00 55.23 106 LEU A C 1
ATOM 647 O O . LEU A 1 84 ? 7.860 21.744 104.303 1.00 53.44 106 LEU A O 1
ATOM 652 N N . PRO A 1 85 ? 7.338 22.390 106.396 1.00 55.57 107 PRO A N 1
ATOM 653 C CA . PRO A 1 85 ? 5.956 22.814 106.146 1.00 57.07 107 PRO A CA 1
ATOM 654 C C . PRO A 1 85 ? 5.796 23.778 104.979 1.00 51.55 107 PRO A C 1
ATOM 655 O O . PRO A 1 85 ? 4.776 23.701 104.311 1.00 55.30 107 PRO A O 1
ATOM 659 N N . GLU A 1 86 ? 6.764 24.656 104.734 1.00 49.91 108 GLU A N 1
ATOM 660 C CA . GLU A 1 86 ? 6.665 25.581 103.607 1.00 44.83 108 GLU A CA 1
ATOM 661 C C . GLU A 1 86 ? 7.028 24.969 102.255 1.00 48.23 108 GLU A C 1
ATOM 662 O O . GLU A 1 86 ? 7.119 25.678 101.262 1.00 54.26 108 GLU A O 1
ATOM 668 N N . SER A 1 87 ? 7.248 23.664 102.206 1.00 52.56 109 SER A N 1
ATOM 669 C CA . SER A 1 87 ? 7.665 23.043 100.956 1.00 52.92 109 SER A CA 1
ATOM 670 C C . SER A 1 87 ? 6.573 23.204 99.913 1.00 51.95 109 SER A C 1
ATOM 671 O O . SER A 1 87 ? 5.391 23.021 100.208 1.00 49.13 109 SER A O 1
ATOM 674 N N . VAL A 1 88 ? 6.969 23.547 98.694 1.00 48.59 110 VAL A N 1
ATOM 675 C CA . VAL A 1 88 ? 6.035 23.580 97.569 1.00 49.62 110 VAL A CA 1
ATOM 676 C C . VAL A 1 88 ? 6.718 22.959 96.368 1.00 48.34 110 VAL A C 1
ATOM 677 O O . VAL A 1 88 ? 7.632 23.553 95.793 1.00 48.36 110 VAL A O 1
ATOM 681 N N . TYR A 1 89 ? 6.260 21.765 95.997 1.00 40.55 111 TYR A N 1
ATOM 682 C CA . TYR A 1 89 ? 6.950 20.913 95.031 1.00 51.61 111 TYR A CA 1
ATOM 683 C C . TYR A 1 89 ? 6.864 21.347 93.565 1.00 57.16 111 TYR A C 1
ATOM 684 O O . TYR A 1 89 ? 7.790 21.127 92.782 1.00 58.11 111 TYR A O 1
ATOM 693 N N . SER A 1 90 ? 5.750 21.949 93.185 1.00 55.19 112 SER A N 1
ATOM 694 C CA . SER A 1 90 ? 5.620 22.444 91.828 1.00 60.91 112 SER A CA 1
ATOM 695 C C . SER A 1 90 ? 4.581 23.544 91.755 1.00 66.59 112 SER A C 1
ATOM 696 O O . SER A 1 90 ? 3.733 23.684 92.639 1.00 66.31 112 SER A O 1
ATOM 699 N N . LEU A 1 91 ? 4.668 24.341 90.701 1.00 70.41 113 LEU A N 1
ATOM 700 C CA . LEU A 1 91 ? 3.644 25.329 90.435 1.00 74.71 113 LEU A CA 1
ATOM 701 C C . LEU A 1 91 ? 2.501 24.645 89.682 1.00 72.76 113 LEU A C 1
ATOM 702 O O . LEU A 1 91 ? 2.668 23.538 89.156 1.00 69.73 113 LEU A O 1
ATOM 707 N N . PRO A 1 92 ? 1.324 25.280 89.663 1.00 78.17 114 PRO A N 1
ATOM 708 C CA . PRO A 1 92 ? 0.187 24.728 88.916 1.00 80.84 114 PRO A CA 1
ATOM 709 C C . PRO A 1 92 ? 0.551 24.494 87.451 1.00 76.70 114 PRO A C 1
ATOM 710 O O . PRO A 1 92 ? 1.293 25.290 86.868 1.00 74.56 114 PRO A O 1
ATOM 714 N N . GLY A 1 93 ? 0.053 23.404 86.873 1.00 74.56 115 GLY A N 1
ATOM 715 C CA . GLY A 1 93 ? 0.311 23.094 85.476 1.00 67.75 115 GLY A CA 1
ATOM 716 C C . GLY A 1 93 ? 1.614 22.364 85.195 1.00 75.11 115 GLY A C 1
ATOM 717 O O . GLY A 1 93 ? 2.188 22.524 84.119 1.00 70.46 115 GLY A O 1
ATOM 718 N N . ASP A 1 94 ? 2.078 21.553 86.147 1.00 76.82 116 ASP A N 1
ATOM 719 C CA . ASP A 1 94 ? 3.333 20.819 85.982 1.00 71.19 116 ASP A CA 1
ATOM 720 C C . ASP A 1 94 ? 3.038 19.444 85.398 1.00 69.11 116 ASP A C 1
ATOM 721 O O . ASP A 1 94 ? 2.292 18.666 85.986 1.00 67.40 116 ASP A O 1
ATOM 726 N N . THR A 1 95 ? 3.624 19.142 84.244 1.00 69.55 117 THR A N 1
ATOM 727 C CA . THR A 1 95 ? 3.222 17.950 83.498 1.00 68.71 117 THR A CA 1
ATOM 728 C C . THR A 1 95 ? 4.296 16.882 83.448 1.00 72.66 117 THR A C 1
ATOM 729 O O . THR A 1 95 ? 4.183 15.908 82.699 1.00 70.64 117 THR A O 1
ATOM 733 N N . ARG A 1 96 ? 5.340 17.063 84.245 1.00 72.68 118 ARG A N 1
ATOM 734 C CA . ARG A 1 96 ? 6.412 16.086 84.295 1.00 62.85 118 ARG A CA 1
ATOM 735 C C . ARG A 1 96 ? 5.924 14.778 84.899 1.00 58.43 118 ARG A C 1
ATOM 736 O O . ARG A 1 96 ? 4.884 14.737 85.562 1.00 56.63 118 ARG A O 1
ATOM 744 N N . PRO A 1 97 ? 6.681 13.702 84.676 1.00 53.31 119 PRO A N 1
ATOM 745 C CA . PRO A 1 97 ? 6.449 12.464 85.426 1.00 56.10 119 PRO A CA 1
ATOM 746 C C . PRO A 1 97 ? 6.449 12.763 86.937 1.00 64.07 119 PRO A C 1
ATOM 747 O O . PRO A 1 97 ? 7.189 13.631 87.423 1.00 56.62 119 PRO A O 1
ATOM 751 N N . ALA A 1 98 ? 5.603 12.056 87.672 1.00 52.57 120 ALA A N 1
ATOM 752 C CA . ALA A 1 98 ? 5.394 12.348 89.076 1.00 57.65 120 ALA A CA 1
ATOM 753 C C . ALA A 1 98 ? 6.102 11.308 89.931 1.00 64.29 120 ALA A C 1
ATOM 754 O O . ALA A 1 98 ? 5.941 10.113 89.715 1.00 55.83 120 ALA A O 1
ATOM 764 N N . GLY A 1 100 ? 6.162 9.941 93.668 1.00 53.24 122 GLY A N 1
ATOM 765 C CA . GLY A 1 100 ? 5.458 9.984 94.939 1.00 57.64 122 GLY A CA 1
ATOM 766 C C . GLY A 1 100 ? 6.375 10.348 96.097 1.00 57.74 122 GLY A C 1
ATOM 767 O O . GLY A 1 100 ? 7.484 9.820 96.218 1.00 53.26 122 GLY A O 1
ATOM 768 N N . ILE A 1 101 ? 5.905 11.256 96.947 1.00 53.14 123 ILE A N 1
ATOM 769 C CA . ILE A 1 101 ? 6.667 11.715 98.097 1.00 51.83 123 ILE A CA 1
ATOM 770 C C . ILE A 1 101 ? 6.975 10.508 98.995 1.00 57.76 123 ILE A C 1
ATOM 771 O O . ILE A 1 101 ? 8.018 10.447 99.646 1.00 51.28 123 ILE A O 1
ATOM 776 N N . SER A 1 102 ? 6.082 9.528 98.979 1.00 49.38 124 SER A N 1
ATOM 777 C CA . SER A 1 102 ? 6.230 8.348 99.808 1.00 52.92 124 SER A CA 1
ATOM 778 C C . SER A 1 102 ? 7.312 7.378 99.330 1.00 55.01 124 SER A C 1
ATOM 779 O O . SER A 1 102 ? 7.671 6.451 100.058 1.00 51.34 124 SER A O 1
ATOM 782 N N . ILE A 1 103 ? 7.835 7.583 98.126 1.00 46.43 125 ILE A N 1
ATOM 783 C CA . ILE A 1 103 ? 8.771 6.621 97.555 1.00 44.47 125 ILE A CA 1
ATOM 784 C C . ILE A 1 103 ? 10.039 7.330 97.074 1.00 49.71 125 ILE A C 1
ATOM 785 O O . ILE A 1 103 ? 11.028 6.699 96.698 1.00 52.08 125 ILE A O 1
ATOM 790 N N . TRP A 1 104 ? 9.997 8.653 97.081 1.00 46.46 126 TRP A N 1
ATOM 791 C CA . TRP A 1 104 ? 11.158 9.461 96.744 1.00 47.34 126 TRP A CA 1
ATOM 792 C C . TRP A 1 104 ? 12.438 9.011 97.461 1.00 52.74 126 TRP A C 1
ATOM 793 O O . TRP A 1 104 ? 13.517 8.960 96.865 1.00 49.38 126 TRP A O 1
ATOM 804 N N . THR A 1 105 ? 12.321 8.703 98.749 1.00 43.20 127 THR A N 1
ATOM 805 C CA . THR A 1 105 ? 13.493 8.336 99.526 1.00 49.95 127 THR A CA 1
ATOM 806 C C . THR A 1 105 ? 14.052 7.015 99.003 1.00 49.13 127 THR A C 1
ATOM 807 O O . THR A 1 105 ? 15.252 6.891 98.757 1.00 52.25 127 THR A O 1
ATOM 811 N N . GLN A 1 106 ? 13.171 6.039 98.817 1.00 48.47 128 GLN A N 1
ATOM 812 C CA . GLN A 1 106 ? 13.562 4.737 98.278 1.00 57.08 128 GLN A CA 1
ATOM 813 C C . GLN A 1 106 ? 14.255 4.879 96.924 1.00 50.02 128 GLN A C 1
ATOM 814 O O . GLN A 1 106 ? 15.291 4.275 96.673 1.00 55.82 128 GLN A O 1
ATOM 820 N N . TYR A 1 107 ? 13.682 5.687 96.050 1.00 46.56 129 TYR A N 1
ATOM 821 C CA . TYR A 1 107 ? 14.310 5.942 94.770 1.00 50.29 129 TYR A CA 1
ATOM 822 C C . TYR A 1 107 ? 15.774 6.325 94.969 1.00 52.02 129 TYR A C 1
ATOM 823 O O . TYR A 1 107 ? 16.658 5.811 94.294 1.00 60.92 129 TYR A O 1
ATOM 832 N N . VAL A 1 108 ? 16.030 7.227 95.911 1.00 52.20 130 VAL A N 1
ATOM 833 C CA . VAL A 1 108 ? 17.386 7.706 96.150 1.00 48.31 130 VAL A CA 1
ATOM 834 C C . VAL A 1 108 ? 18.302 6.576 96.643 1.00 50.62 130 VAL A C 1
ATOM 835 O O . VAL A 1 108 ? 19.407 6.391 96.138 1.00 54.21 130 VAL A O 1
ATOM 839 N N . LEU A 1 109 ? 17.826 5.825 97.626 1.00 44.98 131 LEU A N 1
ATOM 840 C CA . LEU A 1 109 ? 18.588 4.740 98.210 1.00 49.80 131 LEU A CA 1
ATOM 841 C C . LEU A 1 109 ? 18.793 3.580 97.231 1.00 58.60 131 LEU A C 1
ATOM 842 O O . LEU A 1 109 ? 19.766 2.834 97.341 1.00 53.18 131 LEU A O 1
ATOM 847 N N . ASP A 1 110 ? 17.867 3.419 96.289 1.00 55.53 132 ASP A N 1
ATOM 848 C CA . ASP A 1 110 ? 17.927 2.310 95.347 1.00 57.85 132 ASP A CA 1
ATOM 849 C C . ASP A 1 110 ? 18.973 2.556 94.278 1.00 56.70 132 ASP A C 1
ATOM 850 O O . ASP A 1 110 ? 19.576 1.617 93.773 1.00 65.73 132 ASP A O 1
ATOM 855 N N . ASN A 1 111 ? 19.192 3.821 93.937 1.00 55.60 133 ASN A N 1
ATOM 856 C CA . ASN A 1 111 ? 19.893 4.151 92.700 1.00 53.42 133 ASN A CA 1
ATOM 857 C C . ASN A 1 111 ? 21.222 4.855 92.839 1.00 62.61 133 ASN A C 1
ATOM 858 O O . ASN A 1 111 ? 21.879 5.128 91.832 1.00 67.19 133 ASN A O 1
ATOM 863 N N . PHE A 1 112 ? 21.623 5.176 94.065 1.00 57.80 134 PHE A N 1
ATOM 864 C CA . PHE A 1 112 ? 22.808 6.015 94.239 1.00 56.19 134 PHE A CA 1
ATOM 865 C C . PHE A 1 112 ? 23.739 5.558 95.348 1.00 54.67 134 PHE A C 1
ATOM 866 O O . PHE A 1 112 ? 23.307 5.121 96.417 1.00 51.79 134 PHE A O 1
ATOM 874 N N . ALA A 1 113 ? 25.030 5.683 95.086 1.00 51.59 135 ALA A N 1
ATOM 875 C CA . ALA A 1 113 ? 26.039 5.230 96.024 1.00 60.70 135 ALA A CA 1
ATOM 876 C C . ALA A 1 113 ? 26.751 6.459 96.541 1.00 55.86 135 ALA A C 1
ATOM 877 O O . ALA A 1 113 ? 27.437 6.426 97.555 1.00 57.89 135 ALA A O 1
ATOM 879 N N . THR A 1 114 ? 26.554 7.558 95.834 1.00 58.50 136 THR A N 1
ATOM 880 C CA . THR A 1 114 ? 27.328 8.741 96.084 1.00 52.96 136 THR A CA 1
ATOM 881 C C . THR A 1 114 ? 26.420 9.985 96.035 1.00 62.91 136 THR A C 1
ATOM 882 O O . THR A 1 114 ? 25.479 10.062 95.227 1.00 53.57 136 THR A O 1
ATOM 886 N N . VAL A 1 115 ? 26.675 10.950 96.915 1.00 52.78 137 VAL A N 1
ATOM 887 C CA . VAL A 1 115 ? 25.872 12.161 96.911 1.00 52.25 137 VAL A CA 1
ATOM 888 C C . VAL A 1 115 ? 26.035 12.841 95.571 1.00 50.81 137 VAL A C 1
ATOM 889 O O . VAL A 1 115 ? 25.077 13.392 95.018 1.00 47.82 137 VAL A O 1
ATOM 893 N N . ARG A 1 116 ? 27.256 12.777 95.046 1.00 54.99 138 ARG A N 1
ATOM 894 C CA . ARG A 1 116 ? 27.600 13.388 93.754 1.00 62.69 138 ARG A CA 1
ATOM 895 C C . ARG A 1 116 ? 26.689 12.908 92.624 1.00 58.57 138 ARG A C 1
ATOM 896 O O . ARG A 1 116 ? 26.224 13.699 91.791 1.00 58.71 138 ARG A O 1
ATOM 904 N N . GLU A 1 117 ? 26.422 11.610 92.594 1.00 54.90 139 GLU A N 1
ATOM 905 C CA . GLU A 1 117 ? 25.541 11.090 91.563 1.00 62.62 139 GLU A CA 1
ATOM 906 C C . GLU A 1 117 ? 24.079 11.381 91.873 1.00 58.20 139 GLU A C 1
ATOM 907 O O . GLU A 1 117 ? 23.321 11.731 90.974 1.00 61.13 139 GLU A O 1
ATOM 913 N N . ALA A 1 118 ? 23.682 11.263 93.138 1.00 58.35 140 ALA A N 1
ATOM 914 C CA . ALA A 1 118 ? 22.317 11.632 93.523 1.00 53.65 140 ALA A CA 1
ATOM 915 C C . ALA A 1 118 ? 21.996 13.043 93.049 1.00 53.90 140 ALA A C 1
ATOM 916 O O . ALA A 1 118 ? 20.979 13.277 92.401 1.00 53.62 140 ALA A O 1
ATOM 918 N N . VAL A 1 119 ? 22.884 13.979 93.359 1.00 49.58 141 VAL A N 1
ATOM 919 C CA . VAL A 1 119 ? 22.666 15.372 93.018 1.00 53.02 141 VAL A CA 1
ATOM 920 C C . VAL A 1 119 ? 22.639 15.592 91.503 1.00 58.85 141 VAL A C 1
ATOM 921 O O . VAL A 1 119 ? 21.735 16.246 90.979 1.00 59.13 141 VAL A O 1
ATOM 925 N N . ASP A 1 120 ? 23.632 15.050 90.805 1.00 58.74 142 ASP A N 1
ATOM 926 C CA . ASP A 1 120 ? 23.706 15.196 89.352 1.00 60.13 142 ASP A CA 1
ATOM 927 C C . ASP A 1 120 ? 22.408 14.736 88.693 1.00 58.24 142 ASP A C 1
ATOM 928 O O . ASP A 1 120 ? 21.871 15.407 87.815 1.00 62.56 142 ASP A O 1
ATOM 933 N N . GLU A 1 121 ? 21.887 13.600 89.133 1.00 50.94 143 GLU A N 1
ATOM 934 C CA . GLU A 1 121 ? 20.597 13.143 88.640 1.00 60.16 143 GLU A CA 1
ATOM 935 C C . GLU A 1 121 ? 19.451 14.101 88.992 1.00 64.98 143 GLU A C 1
ATOM 936 O O . GLU A 1 121 ? 18.657 14.457 88.125 1.00 67.43 143 GLU A O 1
ATOM 950 N N . LYS A 1 123 ? 19.448 17.144 89.604 1.00 55.86 145 LYS A N 1
ATOM 951 C CA . LYS A 1 123 ? 19.601 18.435 88.937 1.00 55.98 145 LYS A CA 1
ATOM 952 C C . LYS A 1 123 ? 19.009 18.449 87.534 1.00 60.28 145 LYS A C 1
ATOM 953 O O . LYS A 1 123 ? 18.796 19.516 86.964 1.00 67.84 145 LYS A O 1
ATOM 959 N N . LYS A 1 124 ? 18.738 17.272 86.975 1.00 62.80 146 LYS A N 1
ATOM 960 C CA . LYS A 1 124 ? 18.060 17.207 85.684 1.00 67.32 146 LYS A CA 1
ATOM 961 C C . LYS A 1 124 ? 16.588 17.618 85.798 1.00 65.95 146 LYS A C 1
ATOM 962 O O . LYS A 1 124 ? 16.021 18.169 84.866 1.00 68.51 146 LYS A O 1
ATOM 968 N N . GLU A 1 125 ? 15.974 17.350 86.943 1.00 62.20 147 GLU A N 1
ATOM 969 C CA . GLU A 1 125 ? 14.602 17.793 87.204 1.00 68.35 147 GLU A CA 1
ATOM 970 C C . GLU A 1 125 ? 13.603 17.124 86.255 1.00 62.91 147 GLU A C 1
ATOM 971 O O . GLU A 1 125 ? 12.542 17.667 85.938 1.00 66.46 147 GLU A O 1
ATOM 977 N N . THR A 1 126 ? 13.983 15.925 85.831 1.00 64.41 148 THR A N 1
ATOM 978 C CA . THR A 1 126 ? 13.174 15.018 85.032 1.00 65.52 148 THR A CA 1
ATOM 979 C C . THR A 1 126 ? 11.763 14.857 85.567 1.00 70.46 148 THR A C 1
ATOM 980 O O . THR A 1 126 ? 10.792 14.942 84.817 1.00 72.52 148 THR A O 1
ATOM 984 N N . PHE A 1 127 ? 11.651 14.591 86.863 1.00 67.42 149 PHE A N 1
ATOM 985 C CA . PHE A 1 127 ? 10.342 14.416 87.472 1.00 59.38 149 PHE A CA 1
ATOM 986 C C . PHE A 1 127 ? 10.043 15.498 88.492 1.00 65.95 149 PHE A C 1
ATOM 987 O O . PHE A 1 127 ? 10.890 16.330 88.809 1.00 61.82 149 PHE A O 1
ATOM 995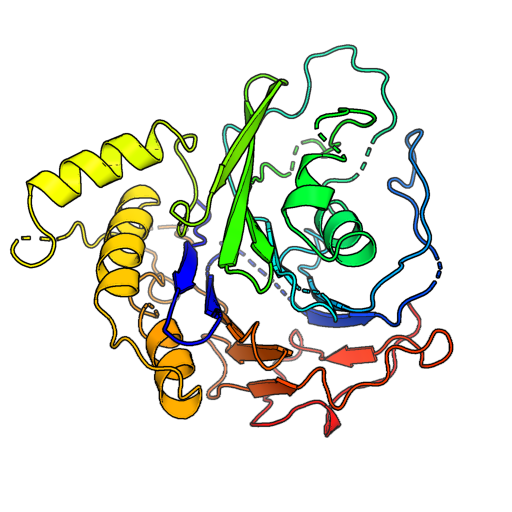 N N . ARG A 1 128 ? 8.818 15.473 88.999 1.00 59.18 150 ARG A N 1
ATOM 996 C CA . ARG A 1 128 ? 8.391 16.398 90.018 1.00 52.57 150 ARG A CA 1
ATOM 997 C C . ARG A 1 128 ? 7.949 15.550 91.191 1.00 58.89 150 ARG A C 1
ATOM 998 O O . ARG A 1 128 ? 7.655 14.371 91.025 1.00 55.03 150 ARG A O 1
ATOM 1006 N N . ILE A 1 129 ? 7.890 16.139 92.376 1.00 51.97 151 ILE A N 1
ATOM 1007 C CA . ILE A 1 129 ? 7.481 15.382 93.541 1.00 52.75 151 ILE A CA 1
ATOM 1008 C C . ILE A 1 129 ? 5.995 15.579 93.723 1.00 51.49 151 ILE A C 1
ATOM 1009 O O . ILE A 1 129 ? 5.511 16.698 93.691 1.00 55.62 151 ILE A O 1
ATOM 1014 N N . ASP A 1 130 ? 5.270 14.487 93.913 1.00 51.87 152 ASP A N 1
ATOM 1015 C CA . ASP A 1 130 ? 3.824 14.556 94.047 1.00 59.11 152 ASP A CA 1
ATOM 1016 C C . ASP A 1 130 ? 3.370 14.197 95.455 1.00 61.78 152 ASP A C 1
ATOM 1017 O O . ASP A 1 130 ? 3.636 13.095 95.939 1.00 56.78 152 ASP A O 1
ATOM 1022 N N . ALA A 1 131 ? 2.676 15.123 96.107 1.00 63.56 153 ALA A N 1
ATOM 1023 C CA . ALA A 1 131 ? 2.157 14.869 97.447 1.00 78.93 153 ALA A CA 1
ATOM 1024 C C . ALA A 1 131 ? 0.682 15.210 97.537 1.00 77.77 153 ALA A C 1
ATOM 1025 O O . ALA A 1 131 ? 0.291 16.347 97.294 1.00 82.18 153 ALA A O 1
ATOM 1027 N N . PRO A 1 132 ? -0.136 14.221 97.909 1.00 84.15 154 PRO A N 1
ATOM 1028 C CA . PRO A 1 132 ? -1.587 14.362 98.094 1.00 94.81 154 PRO A CA 1
ATOM 1029 C C . PRO A 1 132 ? -1.950 15.538 99.007 1.00 97.92 154 PRO A C 1
ATOM 1030 O O . PRO A 1 132 ? -1.183 15.887 99.906 1.00 95.80 154 PRO A O 1
ATOM 1034 N N . ARG A 1 133 ? -3.116 16.133 98.771 1.00 109.61 155 ARG A N 1
ATOM 1035 C CA . ARG A 1 133 ? -3.632 17.220 99.601 1.00 114.33 155 ARG A CA 1
ATOM 1036 C C . ARG A 1 133 ? -4.601 16.656 100.633 1.00 114.65 155 ARG A C 1
ATOM 1037 O O . ARG A 1 133 ? -5.548 15.947 100.276 1.00 112.75 155 ARG A O 1
ATOM 1053 N N . SER A 1 141 ? 3.147 15.491 104.437 1.00 68.12 163 SER A N 1
ATOM 1054 C CA . SER A 1 141 ? 3.082 15.739 103.000 1.00 59.90 163 SER A CA 1
ATOM 1055 C C . SER A 1 141 ? 4.111 16.781 102.526 1.00 61.32 163 SER A C 1
ATOM 1056 O O . SER A 1 141 ? 4.448 16.820 101.353 1.00 64.27 163 SER A O 1
ATOM 1059 N N . THR A 1 142 ? 4.616 17.613 103.437 1.00 53.06 164 THR A N 1
ATOM 1060 C CA . THR A 1 142 ? 5.593 18.649 103.080 1.00 55.03 164 THR A CA 1
ATOM 1061 C C . THR A 1 142 ? 6.970 18.346 103.681 1.00 48.58 164 THR A C 1
ATOM 1062 O O . THR A 1 142 ? 7.170 18.494 104.883 1.00 46.61 164 THR A O 1
ATOM 1066 N N . LEU A 1 143 ? 7.921 17.928 102.851 1.00 45.31 165 LEU A N 1
ATOM 1067 C CA . LEU A 1 143 ? 9.171 17.389 103.380 1.00 45.42 165 LEU A CA 1
ATOM 1068 C C . LEU A 1 143 ? 10.404 17.802 102.590 1.00 47.51 165 LEU A C 1
ATOM 1069 O O . LEU A 1 143 ? 10.327 18.046 101.384 1.00 42.81 165 LEU A O 1
ATOM 1074 N N . HIS A 1 144 ? 11.537 17.919 103.285 1.00 42.77 166 HIS A N 1
ATOM 1075 C CA . HIS A 1 144 ? 12.829 18.060 102.603 1.00 43.51 166 HIS A CA 1
ATOM 1076 C C . HIS A 1 144 ? 13.698 16.850 102.906 1.00 44.66 166 HIS A C 1
ATOM 1077 O O . HIS A 1 144 ? 13.421 16.087 103.829 1.00 41.70 166 HIS A O 1
ATOM 1092 N N . ALA A 1 146 ? 17.701 15.049 103.290 1.00 37.73 168 ALA A N 1
ATOM 1093 C CA . ALA A 1 146 ? 19.139 15.207 103.391 1.00 43.91 168 ALA A CA 1
ATOM 1094 C C . ALA A 1 146 ? 19.796 13.878 103.034 1.00 44.65 168 ALA A C 1
ATOM 1095 O O . ALA A 1 146 ? 19.351 12.821 103.482 1.00 42.51 168 ALA A O 1
ATOM 1097 N N . ILE A 1 147 ? 20.842 13.934 102.216 1.00 42.90 169 ILE A N 1
ATOM 1098 C CA . ILE A 1 147 ? 21.548 12.727 101.799 1.00 46.05 169 ILE A CA 1
ATOM 1099 C C . ILE A 1 147 ? 23.016 12.836 102.138 1.00 38.34 169 ILE A C 1
ATOM 1100 O O . ILE A 1 147 ? 23.650 13.860 101.873 1.00 45.19 169 ILE A O 1
ATOM 1105 N N . THR A 1 148 ? 23.576 11.789 102.710 1.00 41.67 170 THR A N 1
ATOM 1106 C CA . THR A 1 148 ? 25.028 11.782 102.896 1.00 55.39 170 THR A CA 1
ATOM 1107 C C . THR A 1 148 ? 25.672 10.422 102.578 1.00 49.03 170 THR A C 1
ATOM 1108 O O . THR A 1 148 ? 25.168 9.368 102.949 1.00 44.38 170 THR A O 1
ATOM 1112 N N . ASP A 1 149 ? 26.787 10.459 101.863 1.00 55.79 171 ASP A N 1
ATOM 1113 C CA . ASP A 1 149 ? 27.471 9.231 101.485 1.00 52.75 171 ASP A CA 1
ATOM 1114 C C . ASP A 1 149 ? 28.613 8.936 102.451 1.00 57.47 171 ASP A C 1
ATOM 1115 O O . ASP A 1 149 ? 28.820 9.676 103.410 1.00 52.21 171 ASP A O 1
ATOM 1120 N N . GLU A 1 150 ? 29.359 7.865 102.193 1.00 49.87 172 GLU A N 1
ATOM 1121 C CA . GLU A 1 150 ? 30.401 7.412 103.117 1.00 48.99 172 GLU A CA 1
ATOM 1122 C C . GLU A 1 150 ? 31.680 8.250 103.086 1.00 51.05 172 GLU A C 1
ATOM 1123 O O . GLU A 1 150 ? 32.576 8.035 103.902 1.00 55.19 172 GLU A O 1
ATOM 1129 N N . THR A 1 151 ? 31.778 9.182 102.141 1.00 42.83 173 THR A N 1
ATOM 1130 C CA . THR A 1 151 ? 32.866 10.141 102.151 1.00 46.68 173 THR A CA 1
ATOM 1131 C C . THR A 1 151 ? 32.489 11.313 103.037 1.00 56.44 173 THR A C 1
ATOM 1132 O O . THR A 1 151 ? 33.279 12.237 103.219 1.00 55.84 173 THR A O 1
ATOM 1136 N N . GLY A 1 152 ? 31.267 11.290 103.564 1.00 56.76 174 GLY A N 1
ATOM 1137 C CA . GLY A 1 152 ? 30.805 12.358 104.436 1.00 51.00 174 GLY A CA 1
ATOM 1138 C C . GLY A 1 152 ? 30.259 13.588 103.724 1.00 50.91 174 GLY A C 1
ATOM 1139 O O . GLY A 1 152 ? 29.895 14.575 104.366 1.00 53.56 174 GLY A O 1
ATOM 1140 N N . ASN A 1 153 ? 30.204 13.542 102.398 1.00 49.15 175 ASN A N 1
ATOM 1141 C CA . ASN A 1 153 ? 29.536 14.589 101.637 1.00 50.35 175 ASN A CA 1
ATOM 1142 C C . ASN A 1 153 ? 28.023 14.532 101.875 1.00 49.71 175 ASN A C 1
ATOM 1143 O O . ASN A 1 153 ? 27.452 13.457 102.083 1.00 48.13 175 ASN A O 1
ATOM 1148 N N . THR A 1 154 ? 27.381 15.695 101.876 1.00 52.66 176 THR A N 1
ATOM 1149 C CA . THR A 1 154 ? 25.950 15.780 102.166 1.00 49.99 176 THR A CA 1
ATOM 1150 C C . THR A 1 154 ? 25.267 16.718 101.196 1.00 45.84 176 THR A C 1
ATOM 1151 O O . THR A 1 154 ? 25.848 17.729 100.784 1.00 47.57 176 THR A O 1
ATOM 1155 N N . ALA A 1 155 ? 24.035 16.383 100.825 1.00 43.75 177 ALA A N 1
ATOM 1156 C CA . ALA A 1 155 ? 23.188 17.339 100.122 1.00 43.08 177 ALA A CA 1
ATOM 1157 C C . ALA A 1 155 ? 21.870 17.515 100.842 1.00 41.39 177 ALA A C 1
ATOM 1158 O O . ALA A 1 155 ? 21.284 16.556 101.339 1.00 43.03 177 ALA A O 1
ATOM 1160 N N . VAL A 1 156 ? 21.415 18.760 100.878 1.00 38.94 178 VAL A N 1
ATOM 1161 C CA . VAL A 1 156 ? 20.125 19.102 101.439 1.00 41.58 178 VAL A CA 1
ATOM 1162 C C . VAL A 1 156 ? 19.232 19.516 100.284 1.00 42.20 178 VAL A C 1
ATOM 1163 O O . VAL A 1 156 ? 19.559 20.428 99.523 1.00 44.36 178 VAL A O 1
ATOM 1167 N N . ILE A 1 157 ? 18.103 18.839 100.140 1.00 41.73 179 ILE A N 1
ATOM 1168 C CA . ILE A 1 157 ? 17.256 19.095 98.987 1.00 44.24 179 ILE A CA 1
ATOM 1169 C C . ILE A 1 157 ? 15.906 19.631 99.406 1.00 42.01 179 ILE A C 1
ATOM 1170 O O . ILE A 1 157 ? 15.186 18.988 100.161 1.00 38.67 179 ILE A O 1
ATOM 1175 N N . GLU A 1 158 ? 15.560 20.811 98.907 1.00 40.95 180 GLU A N 1
ATOM 1176 C CA . GLU A 1 158 ? 14.281 21.422 99.268 1.00 50.87 180 GLU A CA 1
ATOM 1177 C C . GLU A 1 158 ? 13.550 21.924 98.038 1.00 47.97 180 GLU A C 1
ATOM 1178 O O . GLU A 1 158 ? 14.175 22.273 97.040 1.00 45.86 180 GLU A O 1
ATOM 1184 N N . TYR A 1 159 ? 12.225 21.957 98.127 1.00 50.45 181 TYR A N 1
ATOM 1185 C CA . TYR A 1 159 ? 11.394 22.558 97.093 1.00 47.44 181 TYR A CA 1
ATOM 1186 C C . TYR A 1 159 ? 10.665 23.782 97.623 1.00 49.86 181 TYR A C 1
ATOM 1187 O O . TYR A 1 159 ? 9.772 23.681 98.460 1.00 47.66 181 TYR A O 1
ATOM 1196 N N . LEU A 1 160 ? 11.058 24.944 97.118 1.00 48.47 182 LEU A N 1
ATOM 1197 C CA . LEU A 1 160 ? 10.492 26.192 97.586 1.00 53.14 182 LEU A CA 1
ATOM 1198 C C . LEU A 1 160 ? 9.830 26.922 96.438 1.00 57.27 182 LEU A C 1
ATOM 1199 O O . LEU A 1 160 ? 10.473 27.229 95.439 1.00 58.27 182 LEU A O 1
ATOM 1204 N N . ASP A 1 161 ? 8.539 27.191 96.585 1.00 60.04 183 ASP A N 1
ATOM 1205 C CA . ASP A 1 161 ? 7.789 27.864 95.533 1.00 67.36 183 ASP A CA 1
ATOM 1206 C C . ASP A 1 161 ? 7.957 27.118 94.226 1.00 57.17 183 ASP A C 1
ATOM 1207 O O . ASP A 1 161 ? 8.209 27.717 93.183 1.00 59.28 183 ASP A O 1
ATOM 1212 N N . GLY A 1 162 ? 7.843 25.800 94.301 1.00 56.59 184 GLY A N 1
ATOM 1213 C CA . GLY A 1 162 ? 7.932 24.963 93.125 1.00 55.70 184 GLY A CA 1
ATOM 1214 C C . GLY A 1 162 ? 9.315 24.849 92.523 1.00 55.47 184 GLY A C 1
ATOM 1215 O O . GLY A 1 162 ? 9.475 24.189 91.505 1.00 62.72 184 GLY A O 1
ATOM 1216 N N . LYS A 1 163 ? 10.319 25.467 93.138 1.00 57.03 185 LYS A N 1
ATOM 1217 C CA . LYS A 1 163 ? 11.687 25.362 92.618 1.00 57.04 185 LYS A CA 1
ATOM 1218 C C . LYS A 1 163 ? 12.613 24.479 93.466 1.00 57.45 185 LYS A C 1
ATOM 1219 O O . LYS A 1 163 ? 12.550 24.487 94.703 1.00 58.89 185 LYS A O 1
ATOM 1225 N N . LEU A 1 164 ? 13.474 23.734 92.780 1.00 53.22 186 LEU A N 1
ATOM 1226 C CA . LEU A 1 164 ? 14.429 22.820 93.401 1.00 56.80 186 LEU A CA 1
ATOM 1227 C C . LEU A 1 164 ? 15.535 23.633 94.067 1.00 58.07 186 LEU A C 1
ATOM 1228 O O . LEU A 1 164 ? 16.086 24.551 93.468 1.00 53.95 186 LEU A O 1
ATOM 1233 N N . SER A 1 165 ? 15.873 23.307 95.305 1.00 54.01 187 SER A N 1
ATOM 1234 C CA . SER A 1 165 ? 16.964 24.018 95.960 1.00 56.73 187 SER A CA 1
ATOM 1235 C C . SER A 1 165 ? 17.889 23.036 96.657 1.00 46.97 187 SER A C 1
ATOM 1236 O O . SER A 1 165 ? 17.445 22.228 97.469 1.00 49.38 187 SER A O 1
ATOM 1239 N N . ILE A 1 166 ? 19.170 23.100 96.326 1.00 45.77 188 ILE A N 1
ATOM 1240 C CA . ILE A 1 166 ? 20.130 22.147 96.859 1.00 46.89 188 ILE A CA 1
ATOM 1241 C C . ILE A 1 166 ? 21.344 22.818 97.482 1.00 52.47 188 ILE A C 1
ATOM 1242 O O . ILE A 1 166 ? 21.911 23.752 96.917 1.00 50.77 188 ILE A O 1
ATOM 1247 N N . HIS A 1 167 ? 21.733 22.335 98.657 1.00 46.29 189 HIS A N 1
ATOM 1248 C CA . HIS A 1 167 ? 23.026 22.698 99.230 1.00 50.73 189 HIS A CA 1
ATOM 1249 C C . HIS A 1 167 ? 23.856 21.426 99.251 1.00 46.02 189 HIS A C 1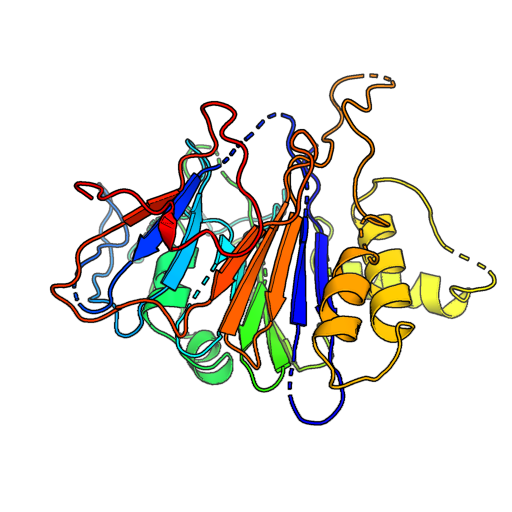
ATOM 1250 O O . HIS A 1 167 ? 23.420 20.405 99.783 1.00 47.36 189 HIS A O 1
ATOM 1257 N N . GLU A 1 168 ? 25.042 21.474 98.664 1.00 46.23 190 GLU A N 1
ATOM 1258 C CA . GLU A 1 168 ? 25.906 20.311 98.666 1.00 51.88 190 GLU A CA 1
ATOM 1259 C C . GLU A 1 168 ? 27.245 20.632 99.297 1.00 43.89 190 GLU A C 1
ATOM 1260 O O . GLU A 1 168 ? 27.864 21.630 98.952 1.00 48.31 190 GLU A O 1
ATOM 1266 N N . GLY A 1 169 ? 27.694 19.777 100.210 1.00 48.88 191 GLY A N 1
ATOM 1267 C CA . GLY A 1 169 ? 28.992 19.949 100.839 1.00 42.05 191 GLY A CA 1
ATOM 1268 C C . GLY A 1 169 ? 29.120 19.174 102.135 1.00 45.29 191 GLY A C 1
ATOM 1269 O O . GLY A 1 169 ? 28.120 18.860 102.774 1.00 49.55 191 GLY A O 1
ATOM 1270 N N . LYS A 1 170 ? 30.351 18.854 102.521 1.00 46.16 192 LYS A N 1
ATOM 1271 C CA . LYS A 1 170 ? 30.609 18.182 103.799 1.00 57.29 192 LYS A CA 1
ATOM 1272 C C . LYS A 1 170 ? 30.164 19.028 105.008 1.00 51.92 192 LYS A C 1
ATOM 1273 O O . LYS A 1 170 ? 29.786 18.494 106.057 1.00 47.27 192 LYS A O 1
ATOM 1279 N N . GLU A 1 171 ? 30.222 20.346 104.854 1.00 43.43 193 GLU A N 1
ATOM 1280 C CA . GLU A 1 171 ? 29.922 21.248 105.953 1.00 49.37 193 GLU A CA 1
ATOM 1281 C C . GLU A 1 171 ? 28.441 21.273 106.313 1.00 51.87 193 GLU A C 1
ATOM 1282 O O . GLU A 1 171 ? 28.094 21.718 107.400 1.00 46.59 193 GLU A O 1
ATOM 1288 N N . TYR A 1 172 ? 27.572 20.793 105.425 1.00 45.49 194 TYR A N 1
ATOM 1289 C CA . TYR A 1 172 ? 26.147 20.820 105.713 1.00 41.05 194 TYR A CA 1
ATOM 1290 C C . TYR A 1 172 ? 25.699 19.613 106.521 1.00 44.91 194 TYR A C 1
ATOM 1291 O O . TYR A 1 172 ? 24.958 18.759 106.031 1.00 45.95 194 TYR A O 1
ATOM 1300 N N . GLN A 1 173 ? 26.116 19.577 107.784 1.00 40.36 195 GLN A N 1
ATOM 1301 C CA . GLN A 1 173 ? 25.992 18.372 108.599 1.00 40.33 195 GLN A CA 1
ATOM 1302 C C . GLN A 1 173 ? 24.684 18.234 109.339 1.00 40.46 195 GLN A C 1
ATOM 1303 O O . GLN A 1 173 ? 24.371 17.149 109.863 1.00 38.72 195 GLN A O 1
ATOM 1309 N N . VAL A 1 174 ? 23.927 19.325 109.417 1.00 35.16 196 VAL A N 1
ATOM 1310 C CA . VAL A 1 174 ? 22.722 19.304 110.248 1.00 40.76 196 VAL A CA 1
ATOM 1311 C C . VAL A 1 174 ? 21.471 19.702 109.453 1.00 40.05 196 VAL A C 1
ATOM 1312 O O . VAL A 1 174 ? 21.519 20.537 108.551 1.00 38.72 196 VAL A O 1
ATOM 1324 N N . THR A 1 176 ? 17.009 20.159 110.109 1.00 35.85 198 THR A N 1
ATOM 1325 C CA . THR A 1 176 ? 15.954 20.144 111.093 1.00 41.24 198 THR A CA 1
ATOM 1326 C C . THR A 1 176 ? 14.619 20.394 110.326 1.00 47.93 198 THR A C 1
ATOM 1327 O O . THR A 1 176 ? 14.368 19.738 109.318 1.00 43.73 198 THR A O 1
ATOM 1331 N N . ASN A 1 177 ? 13.771 21.312 110.760 1.00 48.01 199 ASN A N 1
ATOM 1332 C CA . ASN A 1 177 ? 12.548 21.600 110.027 1.00 40.48 199 ASN A CA 1
ATOM 1333 C C . ASN A 1 177 ? 12.632 23.007 109.455 1.00 40.06 199 ASN A C 1
ATOM 1334 O O . ASN A 1 177 ? 13.647 23.331 108.856 1.00 42.23 199 ASN A O 1
ATOM 1339 N N . SER A 1 178 ? 11.622 23.862 109.636 1.00 38.17 200 SER A N 1
ATOM 1340 C CA . SER A 1 178 ? 11.752 25.224 109.061 1.00 48.06 200 SER A CA 1
ATOM 1341 C C . SER A 1 178 ? 12.701 26.085 109.867 1.00 41.80 200 SER A C 1
ATOM 1342 O O . SER A 1 178 ? 13.006 25.748 110.998 1.00 42.05 200 SER A O 1
ATOM 1345 N N . PRO A 1 179 ? 13.189 27.188 109.272 1.00 37.79 201 PRO A N 1
ATOM 1346 C CA . PRO A 1 179 ? 12.901 27.696 107.922 1.00 38.42 201 PRO A CA 1
ATOM 1347 C C . PRO A 1 179 ? 13.768 27.034 106.848 1.00 45.96 201 PRO A C 1
ATOM 1348 O O . PRO A 1 179 ? 14.569 26.144 107.152 1.00 42.43 201 PRO A O 1
ATOM 1352 N N A ARG A 1 180 ? 13.630 27.512 105.610 0.50 42.71 202 ARG A N 1
ATOM 1353 N N B ARG A 1 180 ? 13.602 27.457 105.600 0.50 42.73 202 ARG A N 1
ATOM 1354 C CA A ARG A 1 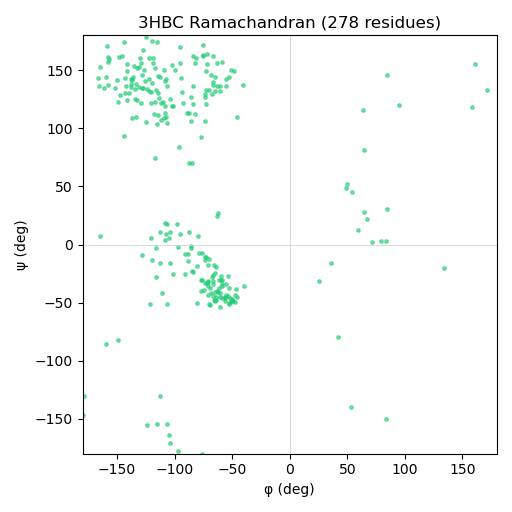180 ? 14.414 27.010 104.483 0.50 44.54 202 ARG A CA 1
ATOM 1355 C CA B ARG A 1 180 ? 14.384 26.890 104.515 0.50 44.50 202 ARG A CA 1
ATOM 1356 C C A ARG A 1 180 ? 15.899 27.110 104.780 0.50 43.89 202 ARG A C 1
ATOM 1357 C C B ARG A 1 180 ? 15.853 27.024 104.852 0.50 43.89 202 ARG A C 1
ATOM 1358 O O A ARG A 1 180 ? 16.352 28.044 105.448 0.50 40.88 202 ARG A O 1
ATOM 1359 O O B ARG A 1 180 ? 16.252 27.910 105.614 0.50 40.89 202 ARG A O 1
ATOM 1374 N N . TYR A 1 181 ? 16.653 26.146 104.261 1.00 40.61 203 TYR A N 1
ATOM 1375 C CA . TYR A 1 181 ? 18.033 25.948 104.670 1.00 44.57 203 TYR A CA 1
ATOM 1376 C C . TYR A 1 181 ? 18.930 27.180 104.769 1.00 41.37 203 TYR A C 1
ATOM 1377 O O . TYR A 1 181 ? 19.665 27.328 105.751 1.00 46.37 203 TYR A O 1
ATOM 1386 N N A GLU A 1 182 ? 18.898 28.057 103.778 0.49 39.71 204 GLU A N 1
ATOM 1387 N N B GLU A 1 182 ? 18.861 28.038 103.753 0.51 39.68 204 GLU A N 1
ATOM 1388 C CA A GLU A 1 182 ? 19.822 29.185 103.802 0.49 41.90 204 GLU A CA 1
ATOM 1389 C CA B GLU A 1 182 ? 19.670 29.257 103.659 0.51 42.17 204 GLU A CA 1
ATOM 1390 C C A GLU A 1 182 ? 19.468 30.113 104.974 0.49 43.97 204 GLU A C 1
ATOM 1391 C C B GLU A 1 182 ? 19.442 30.113 104.907 0.51 43.97 204 GLU A C 1
ATOM 1392 O O A GLU A 1 182 ? 20.346 30.737 105.577 0.49 43.02 204 GLU A O 1
ATOM 1393 O O B GLU A 1 182 ? 20.372 30.675 105.492 0.51 43.08 204 GLU A O 1
ATOM 1404 N N . LEU A 1 183 ? 18.187 30.183 105.317 1.00 37.17 205 LEU A N 1
ATOM 1405 C CA . LEU A 1 183 ? 17.788 30.965 106.471 1.00 40.46 205 LEU A CA 1
ATOM 1406 C C . LEU A 1 183 ? 18.148 30.230 107.779 1.00 39.00 205 LEU A C 1
ATOM 1407 O O . LEU A 1 183 ? 18.654 30.830 108.732 1.00 41.41 205 LEU A O 1
ATOM 1412 N N . GLN A 1 184 ? 17.912 28.926 107.815 1.00 36.81 206 GLN A N 1
ATOM 1413 C CA . GLN A 1 184 ? 18.311 28.126 108.965 1.00 38.80 206 GLN A CA 1
ATOM 1414 C C . GLN A 1 184 ? 19.793 28.355 109.286 1.00 38.04 206 GLN A C 1
ATOM 1415 O O . GLN A 1 184 ? 20.158 28.583 110.433 1.00 36.21 206 GLN A O 1
ATOM 1421 N N . LEU A 1 185 ? 20.643 28.333 108.265 1.00 35.40 207 LEU A N 1
ATOM 1422 C CA . LEU A 1 185 ? 22.062 28.591 108.476 1.00 37.42 207 LEU A CA 1
ATOM 1423 C C . LEU A 1 185 ? 22.318 29.979 109.108 1.00 43.98 207 LEU A C 1
ATOM 1424 O O . LEU A 1 185 ? 23.243 30.149 109.905 1.00 37.89 207 LEU A O 1
ATOM 1429 N N . ALA A 1 186 ? 21.519 30.982 108.742 1.00 39.60 208 ALA A N 1
ATOM 1430 C CA . ALA A 1 186 ? 21.740 32.318 109.285 1.00 38.24 208 ALA A CA 1
ATOM 1431 C C . ALA A 1 186 ? 21.409 32.307 110.776 1.00 32.22 208 ALA A C 1
ATOM 1432 O O . ALA A 1 186 ? 22.123 32.893 111.578 1.00 36.58 208 ALA A O 1
ATOM 1434 N N . VAL A 1 187 ? 20.321 31.637 111.141 1.00 32.74 209 VAL A N 1
ATOM 1435 C CA . VAL A 1 187 ? 19.968 31.539 112.541 1.00 34.81 209 VAL A CA 1
ATOM 1436 C C . VAL A 1 187 ? 21.098 30.838 113.295 1.00 41.98 209 VAL A C 1
ATOM 1437 O O . VAL A 1 187 ? 21.480 31.259 114.387 1.00 36.04 209 VAL A O 1
ATOM 1441 N N . ASN A 1 188 ? 21.655 29.785 112.702 1.00 40.52 210 ASN A N 1
ATOM 1442 C CA . ASN A 1 188 ? 22.760 29.072 113.346 1.00 37.53 210 ASN A CA 1
ATOM 1443 C C . ASN A 1 188 ? 23.994 29.964 113.472 1.00 37.84 210 ASN A C 1
ATOM 1444 O O . ASN A 1 188 ? 24.681 29.969 114.500 1.00 36.83 210 ASN A O 1
ATOM 1449 N N . ASP A 1 189 ? 24.263 30.736 112.428 1.00 34.00 211 ASP A N 1
ATOM 1450 C CA . ASP A 1 189 ? 25.345 31.704 112.470 1.00 38.87 211 ASP A CA 1
ATOM 1451 C C . ASP A 1 189 ? 25.169 32.662 113.642 1.00 43.31 211 ASP A C 1
ATOM 1452 O O . ASP A 1 189 ? 26.107 32.900 114.403 1.00 42.45 211 ASP A O 1
ATOM 1457 N N . TYR A 1 190 ? 23.969 33.215 113.788 1.00 37.08 212 TYR A N 1
ATOM 1458 C CA . TYR A 1 190 ? 23.713 34.112 114.907 1.00 41.72 212 TYR A CA 1
ATOM 1459 C C . TYR A 1 190 ? 24.101 33.430 116.235 1.00 39.96 212 TYR A C 1
ATOM 1460 O O . TYR A 1 190 ? 24.841 33.976 117.050 1.00 38.43 212 TYR A O 1
ATOM 1469 N N . TRP A 1 191 ? 23.605 32.220 116.450 1.00 33.65 213 TRP A N 1
ATOM 1470 C CA . TRP A 1 191 ? 23.872 31.550 117.716 1.00 41.21 213 TRP A CA 1
ATOM 1471 C C . TRP A 1 191 ? 25.346 31.171 117.943 1.00 41.26 213 TRP A C 1
ATOM 1472 O O . TRP A 1 191 ? 25.793 31.084 119.085 1.00 35.53 213 TRP A O 1
ATOM 1483 N N . LYS A 1 192 ? 26.099 30.981 116.863 1.00 37.26 214 LYS A N 1
ATOM 1484 C CA . LYS A 1 192 ? 27.542 30.773 116.983 1.00 42.88 214 LYS A CA 1
ATOM 1485 C C . LYS A 1 192 ? 28.282 32.047 117.402 1.00 44.28 214 LYS A C 1
ATOM 1486 O O . LYS A 1 192 ? 29.253 31.967 118.140 1.00 48.96 214 LYS A O 1
ATOM 1492 N N . GLU A 1 193 ? 27.838 33.217 116.935 1.00 42.07 215 GLU A N 1
ATOM 1493 C CA . GLU A 1 193 ? 28.362 34.481 117.471 1.00 45.36 215 GLU A CA 1
ATOM 1494 C C . GLU A 1 193 ? 28.231 34.475 118.996 1.00 46.17 215 GLU A C 1
ATOM 1495 O O . GLU A 1 193 ? 29.096 34.973 119.690 1.00 48.06 215 GLU A O 1
ATOM 1501 N N . VAL A 1 194 ? 27.140 33.910 119.515 1.00 42.80 216 VAL A N 1
ATOM 1502 C CA . VAL A 1 194 ? 26.905 33.930 120.955 1.00 46.84 216 VAL A CA 1
ATOM 1503 C C . VAL A 1 194 ? 27.817 32.954 121.667 1.00 47.42 216 VAL A C 1
ATOM 1504 O O . VAL A 1 194 ? 28.309 33.237 122.765 1.00 53.69 216 VAL A O 1
ATOM 1508 N N . GLY A 1 195 ? 28.029 31.797 121.048 1.00 48.66 217 GLY A N 1
ATOM 1509 C CA . GLY A 1 195 ? 28.881 30.758 121.612 1.00 36.08 217 GLY A CA 1
ATOM 1510 C C . GLY A 1 195 ? 28.151 29.695 122.399 1.00 40.70 217 GLY A C 1
ATOM 1511 O O . GLY A 1 195 ? 27.514 29.979 123.421 1.00 45.82 217 GLY A O 1
ATOM 1512 N N . GLY A 1 196 ? 28.279 28.450 121.948 1.00 38.74 218 GLY A N 1
ATOM 1513 C CA . GLY A 1 196 ? 27.559 27.339 122.545 1.00 34.13 218 GLY A CA 1
ATOM 1514 C C . GLY A 1 196 ? 27.876 26.996 123.983 1.00 41.83 218 GLY A C 1
ATOM 1515 O O . GLY A 1 196 ? 27.087 26.318 124.658 1.00 47.15 218 GLY A O 1
ATOM 1516 N N . LEU A 1 197 ? 29.023 27.441 124.477 1.00 44.57 219 LEU A N 1
ATOM 1517 C CA . LEU A 1 197 ? 29.319 27.223 125.893 1.00 53.85 219 LEU A CA 1
ATOM 1518 C C . LEU A 1 197 ? 28.713 28.313 126.761 1.00 52.00 219 LEU A C 1
ATOM 1519 O O . LEU A 1 197 ? 28.482 28.113 127.956 1.00 55.06 219 LEU A O 1
ATOM 1524 N N . GLN A 1 198 ? 28.453 29.466 126.155 1.00 46.51 220 GLN A N 1
ATOM 1525 C CA . GLN A 1 198 ? 27.861 30.576 126.886 1.00 42.46 220 GLN A CA 1
ATOM 1526 C C . GLN A 1 198 ? 26.345 30.408 126.936 1.00 40.68 220 GLN A C 1
ATOM 1527 O O . GLN A 1 198 ? 25.728 30.388 128.022 1.00 37.98 220 GLN A O 1
ATOM 1549 N N . LEU A 1 200 ? 22.959 28.340 124.644 1.00 38.23 222 LEU A N 1
ATOM 1550 C CA . LEU A 1 200 ? 22.334 27.591 123.572 1.00 38.86 222 LEU A CA 1
ATOM 1551 C C . LEU A 1 200 ? 20.856 27.772 123.785 1.00 38.20 222 LEU A C 1
ATOM 1552 O O . LEU A 1 200 ? 20.396 27.791 124.931 1.00 37.03 222 LEU A O 1
ATOM 1557 N N . PRO A 1 201 ? 20.093 27.878 122.688 1.00 37.09 223 PRO A N 1
ATOM 1558 C CA . PRO A 1 201 ? 18.631 27.878 122.821 1.00 40.57 223 PRO A CA 1
ATOM 1559 C C . PRO A 1 201 ? 18.182 26.462 123.146 1.00 39.47 223 PRO A C 1
ATOM 1560 O O . PRO A 1 201 ? 18.564 25.535 122.421 1.00 40.71 223 PRO A O 1
ATOM 1564 N N . GLY A 1 202 ? 17.409 26.284 124.213 1.00 39.49 224 GLY A N 1
ATOM 1565 C CA . GLY A 1 202 ? 17.160 24.946 124.746 1.00 40.72 224 GLY A CA 1
ATOM 1566 C C . GLY A 1 202 ? 15.764 24.380 124.527 1.00 44.99 224 GLY A C 1
ATOM 1567 O O . GLY A 1 202 ? 15.345 23.422 125.173 1.00 41.15 224 GLY A O 1
ATOM 1568 N N . THR A 1 203 ? 15.055 24.961 123.577 1.00 39.69 225 THR A N 1
ATOM 1569 C CA . THR A 1 203 ? 13.666 24.631 123.322 1.00 38.79 225 THR A CA 1
ATOM 1570 C C . THR A 1 203 ? 13.542 23.466 122.305 1.00 41.73 225 THR A C 1
ATOM 1571 O O . THR A 1 203 ? 14.552 23.019 121.754 1.00 36.60 225 THR A O 1
ATOM 1575 N N A ASN A 1 204 ? 12.316 22.997 122.078 0.43 38.85 226 ASN A N 1
ATOM 1576 N N B ASN A 1 204 ? 12.321 22.974 122.083 0.57 38.83 226 ASN A N 1
ATOM 1577 C CA A ASN A 1 204 ? 12.017 21.997 121.047 0.43 37.93 226 ASN A CA 1
ATOM 1578 C CA B ASN A 1 204 ? 12.051 21.974 121.038 0.57 37.90 226 ASN A CA 1
ATOM 1579 C C A ASN A 1 204 ? 11.785 22.593 119.649 0.43 41.01 226 ASN A C 1
ATOM 1580 C C B ASN A 1 204 ? 11.794 22.589 119.645 0.57 41.06 226 ASN A C 1
ATOM 1581 O O A ASN A 1 204 ? 11.477 21.873 118.695 0.43 39.09 226 ASN A O 1
ATOM 1582 O O B ASN A 1 204 ? 11.474 21.876 118.689 0.57 39.09 226 ASN A O 1
ATOM 1591 N N . ARG A 1 205 ? 11.927 23.908 119.540 1.00 37.57 227 ARG A N 1
ATOM 1592 C CA . ARG A 1 205 ? 11.737 24.626 118.269 1.00 41.72 227 ARG A CA 1
ATOM 1593 C C . ARG A 1 205 ? 12.724 24.102 117.250 1.00 34.80 227 ARG A C 1
ATOM 1594 O O . ARG A 1 205 ? 13.856 23.747 117.591 1.00 37.07 227 ARG A O 1
ATOM 1602 N N . SER A 1 206 ? 12.288 24.061 115.999 1.00 38.19 228 SER A N 1
ATOM 1603 C CA . SER A 1 206 ? 13.110 23.592 114.892 1.00 35.69 228 SER A CA 1
ATOM 1604 C C . SER A 1 206 ? 14.490 24.225 114.863 1.00 34.05 228 SER A C 1
ATOM 1605 O O . SER A 1 206 ? 15.482 23.513 114.735 1.00 36.92 228 SER A O 1
ATOM 1608 N N . SER A 1 207 ? 14.573 25.551 114.974 1.00 35.80 229 SER A N 1
ATOM 1609 C CA . SER A 1 207 ? 15.880 26.218 114.944 1.00 34.29 229 SER A CA 1
ATOM 1610 C C . SER A 1 207 ? 16.736 25.977 116.202 1.00 37.40 229 SER A C 1
ATOM 1611 O O . SER A 1 207 ? 17.967 25.942 116.110 1.00 30.97 229 SER A O 1
ATOM 1614 N N . ASP A 1 208 ? 16.104 25.824 117.369 1.00 29.49 230 ASP A N 1
ATOM 1615 C CA . ASP A 1 208 ? 16.867 25.519 118.593 1.00 33.09 230 ASP A CA 1
ATOM 1616 C C . ASP A 1 208 ? 17.554 24.151 118.452 1.00 34.70 230 ASP A C 1
ATOM 1617 O O . ASP A 1 208 ? 18.732 23.989 118.772 1.00 32.89 230 ASP A O 1
ATOM 1622 N N . ARG A 1 209 ? 16.815 23.165 117.955 1.00 36.69 231 ARG A N 1
ATOM 1623 C CA . ARG A 1 209 ? 17.379 21.836 117.771 1.00 29.60 231 ARG A CA 1
ATOM 1624 C C . ARG A 1 209 ? 18.539 21.899 116.768 1.00 35.86 231 ARG A C 1
ATOM 1625 O O . ARG A 1 209 ? 19.593 21.298 116.975 1.00 36.52 231 ARG A O 1
ATOM 1633 N N . PHE A 1 210 ? 18.372 22.676 115.708 1.00 31.07 232 PHE A N 1
ATOM 1634 C CA . PHE A 1 210 ? 19.438 22.828 114.732 1.00 34.67 232 PHE A CA 1
ATOM 1635 C C . PHE A 1 210 ? 20.709 23.329 115.418 1.00 38.82 232 PHE A C 1
ATOM 1636 O O . PHE A 1 210 ? 21.806 22.842 115.149 1.00 37.70 232 PHE A O 1
ATOM 1644 N N . VAL A 1 211 ? 20.559 24.330 116.282 1.00 36.20 233 VAL A N 1
ATOM 1645 C CA . VAL A 1 211 ? 21.717 25.015 116.841 1.00 34.47 233 VAL A CA 1
ATOM 1646 C C . VAL A 1 211 ? 22.437 24.092 117.814 1.00 35.08 233 VAL A C 1
ATOM 1647 O O . VAL A 1 211 ? 23.652 23.977 117.776 1.00 33.89 233 VAL A O 1
ATOM 1651 N N . ARG A 1 212 ? 21.679 23.400 118.655 1.00 29.76 234 ARG A N 1
ATOM 1652 C CA . ARG A 1 212 ? 22.290 22.460 119.593 1.00 37.31 234 ARG A CA 1
ATOM 1653 C C . ARG A 1 212 ? 22.945 21.255 118.902 1.00 41.34 234 ARG A C 1
ATOM 1654 O O . ARG A 1 212 ? 24.059 20.873 119.254 1.00 40.23 234 ARG A O 1
ATOM 1662 N N . ALA A 1 213 ? 22.260 20.670 117.918 1.00 41.66 235 ALA A N 1
ATOM 1663 C CA . ALA A 1 213 ? 22.815 19.555 117.164 1.00 34.10 235 ALA A CA 1
ATOM 1664 C C . ALA A 1 213 ? 24.079 20.003 116.471 1.00 37.74 235 ALA A C 1
ATOM 1665 O O . ALA A 1 213 ? 25.089 19.308 116.481 1.00 37.98 235 ALA A O 1
ATOM 1667 N N . SER A 1 214 ? 24.024 21.175 115.859 1.00 35.98 236 SER A N 1
ATOM 1668 C CA . SER A 1 214 ? 25.191 21.685 115.155 1.00 36.69 236 SER A CA 1
ATOM 1669 C C . SER A 1 214 ? 26.347 21.926 116.134 1.00 42.54 236 SER A C 1
ATOM 1670 O O . SER A 1 214 ? 27.501 21.626 115.827 1.00 44.29 236 SER A O 1
ATOM 1673 N N . PHE A 1 215 ? 26.049 22.444 117.325 1.00 39.79 237 PHE A N 1
ATOM 1674 C CA . PHE A 1 215 ? 27.123 22.703 118.274 1.00 38.56 237 PHE A CA 1
ATOM 1675 C C . PHE A 1 215 ? 27.721 21.391 118.820 1.00 42.09 237 PHE A C 1
ATOM 1676 O O . PHE A 1 215 ? 28.928 21.189 118.796 1.00 40.77 237 PHE A O 1
ATOM 1684 N N . TYR A 1 216 ? 26.869 20.501 119.306 1.00 38.37 238 TYR A N 1
ATOM 1685 C CA . TYR A 1 216 ? 27.348 19.268 119.915 1.00 41.02 238 TYR A CA 1
ATOM 1686 C C . TYR A 1 216 ? 27.983 18.289 118.921 1.00 42.80 238 TYR A C 1
ATOM 1687 O O . TYR A 1 216 ? 28.969 17.632 119.241 1.00 41.47 238 TYR A O 1
ATOM 1696 N N . ILE A 1 217 ? 27.440 18.187 117.717 1.00 37.83 239 ILE A N 1
ATOM 1697 C CA . ILE A 1 217 ? 28.027 17.250 116.767 1.00 40.75 239 ILE A CA 1
ATOM 1698 C C . ILE A 1 217 ? 29.497 17.600 116.489 1.00 43.58 239 ILE A C 1
ATOM 1699 O O . ILE A 1 217 ? 30.296 16.731 116.146 1.00 52.72 239 ILE A O 1
ATOM 1704 N N . HIS A 1 218 ? 29.853 18.869 116.641 1.00 46.19 240 HIS A N 1
ATOM 1705 C CA . HIS A 1 218 ? 31.231 19.294 116.420 1.00 44.71 240 HIS A CA 1
ATOM 1706 C C . HIS A 1 218 ? 32.044 19.228 117.708 1.00 43.49 240 HIS A C 1
ATOM 1707 O O . HIS A 1 218 ? 33.246 19.425 117.695 1.00 49.96 240 HIS A O 1
ATOM 1714 N N . ALA A 1 219 ? 31.380 18.978 118.825 1.00 45.89 241 ALA A N 1
ATOM 1715 C CA . ALA A 1 219 ? 32.046 19.007 120.119 1.00 47.31 241 ALA A CA 1
ATOM 1716 C C . ALA A 1 219 ? 32.379 17.607 120.640 1.00 51.74 241 ALA A C 1
ATOM 1717 O O . ALA A 1 219 ? 33.291 17.433 121.443 1.00 58.08 241 ALA A O 1
ATOM 1719 N N . ILE A 1 220 ? 31.633 16.605 120.202 1.00 49.99 242 ILE A N 1
ATOM 1720 C CA . ILE A 1 220 ? 31.950 15.245 120.610 1.00 54.48 242 ILE A CA 1
ATOM 1721 C C . ILE A 1 220 ? 33.321 14.837 120.091 1.00 46.66 242 ILE A C 1
ATOM 1722 O O . ILE A 1 220 ? 33.830 15.410 119.120 1.00 47.80 242 ILE A O 1
ATOM 1727 N N . PRO A 1 221 ? 33.938 13.863 120.766 1.00 54.15 243 PRO A N 1
ATOM 1728 C CA . PRO A 1 221 ? 35.320 13.446 120.510 1.00 54.86 243 PRO A CA 1
ATOM 1729 C C . PRO A 1 221 ? 35.528 13.051 119.058 1.00 54.20 243 PRO A C 1
ATOM 1730 O O . PRO A 1 221 ? 34.684 12.362 118.479 1.00 54.50 243 PRO A O 1
ATOM 1734 N N . GLN A 1 222 ? 36.637 13.494 118.483 1.00 50.61 244 GLN A N 1
ATOM 1735 C CA . GLN A 1 222 ? 37.082 13.010 117.187 1.00 53.30 244 GLN A CA 1
ATOM 1736 C C . GLN A 1 222 ? 37.723 11.623 117.305 1.00 64.81 244 GLN A C 1
ATOM 1737 O O . GLN A 1 222 ? 38.917 11.501 117.543 1.00 64.07 244 GLN A O 1
ATOM 1743 N N . THR A 1 223 ? 36.920 10.581 117.131 1.00 61.94 245 THR A N 1
ATOM 1744 C CA . THR A 1 223 ? 37.382 9.216 117.260 1.00 53.55 245 THR A CA 1
ATOM 1745 C C . THR A 1 223 ? 36.980 8.397 116.035 1.00 64.23 245 THR A C 1
ATOM 1746 O O . THR A 1 223 ? 36.018 8.735 115.344 1.00 56.57 245 THR A O 1
ATOM 1750 N N . ALA A 1 224 ? 37.709 7.318 115.765 1.00 60.41 246 ALA A N 1
ATOM 1751 C CA . ALA A 1 224 ? 37.299 6.392 114.707 1.00 56.39 246 ALA A CA 1
ATOM 1752 C C . ALA A 1 224 ? 36.781 5.091 115.291 1.00 52.48 246 ALA A C 1
ATOM 1753 O O . ALA A 1 224 ? 36.427 4.173 114.562 1.00 63.72 246 ALA A O 1
ATOM 1755 N N . ASP A 1 225 ? 36.708 5.032 116.616 1.00 52.16 247 ASP A N 1
ATOM 1756 C CA . ASP A 1 225 ? 36.194 3.860 117.315 1.00 54.57 247 ASP A CA 1
ATOM 1757 C C . ASP A 1 225 ? 34.666 3.939 117.421 1.00 63.29 247 ASP A C 1
ATOM 1758 O O . ASP A 1 225 ? 34.112 4.709 118.212 1.00 62.10 247 ASP A O 1
ATOM 1763 N N . ALA A 1 226 ? 33.987 3.130 116.620 1.00 54.59 248 ALA A N 1
ATOM 1764 C CA . ALA A 1 226 ? 32.536 3.117 116.616 1.00 52.73 248 ALA A CA 1
ATOM 1765 C C . ALA A 1 226 ? 31.971 2.901 118.009 1.00 55.02 248 ALA A C 1
ATOM 1766 O O . ALA A 1 226 ? 30.849 3.319 118.306 1.00 55.92 248 ALA A O 1
ATOM 1768 N N . LYS A 1 227 ? 32.734 2.239 118.868 1.00 56.96 249 LYS A N 1
ATOM 1769 C CA . LYS A 1 227 ? 32.260 1.967 120.224 1.00 55.91 249 LYS A CA 1
ATOM 1770 C C . LYS A 1 227 ? 32.117 3.289 120.954 1.00 57.10 249 LYS A C 1
ATOM 1771 O O . LYS A 1 227 ? 31.440 3.374 121.975 1.00 54.50 249 LYS A O 1
ATOM 1777 N N . ILE A 1 228 ? 32.760 4.323 120.417 1.00 52.32 250 ILE A N 1
ATOM 1778 C CA . ILE A 1 228 ? 32.682 5.659 120.999 1.00 56.04 250 ILE A CA 1
ATOM 1779 C C . ILE A 1 228 ? 31.803 6.611 120.174 1.00 51.25 250 ILE A C 1
ATOM 1780 O O . ILE A 1 228 ? 30.910 7.263 120.715 1.00 50.04 250 ILE A O 1
ATOM 1785 N N . ALA A 1 229 ? 32.069 6.682 118.872 1.00 50.15 251 ALA A N 1
ATOM 1786 C CA . ALA A 1 229 ? 31.350 7.583 117.974 1.00 52.52 251 ALA A CA 1
ATOM 1787 C C . ALA A 1 229 ? 29.851 7.317 117.974 1.00 50.56 251 ALA A C 1
ATOM 1788 O O . ALA A 1 229 ? 29.053 8.241 118.063 1.00 53.46 251 ALA A O 1
ATOM 1790 N N . VAL A 1 230 ? 29.455 6.058 117.882 1.00 43.17 252 VAL A N 1
ATOM 1791 C CA . VAL A 1 230 ? 28.027 5.759 117.811 1.00 49.38 252 VAL A CA 1
ATOM 1792 C C . VAL A 1 230 ? 27.260 6.237 119.041 1.00 47.90 252 VAL A C 1
ATOM 1793 O O . VAL A 1 230 ? 26.271 6.957 118.904 1.00 51.54 252 VAL A O 1
ATOM 1797 N N . PRO A 1 231 ? 27.701 5.839 120.244 1.00 45.43 253 PRO A N 1
ATOM 1798 C CA . PRO A 1 231 ? 26.993 6.293 121.452 1.00 49.55 253 PRO A CA 1
ATOM 1799 C C . PRO A 1 231 ? 27.111 7.811 121.633 1.00 49.63 253 PRO A C 1
ATOM 1800 O 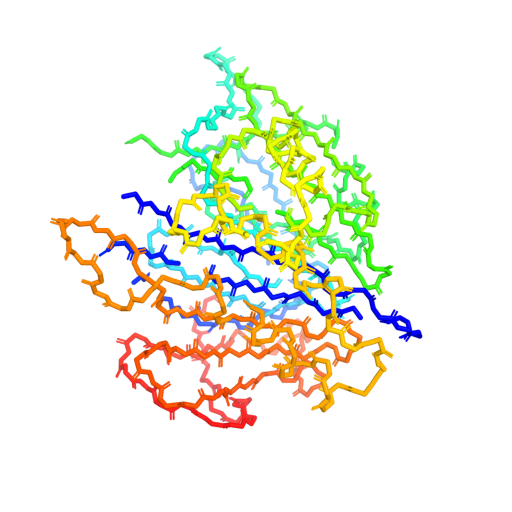O . PRO A 1 231 ? 26.261 8.428 122.285 1.00 41.48 253 PRO A O 1
ATOM 1804 N N . SER A 1 232 ? 28.161 8.399 121.069 1.00 39.33 254 SER A N 1
ATOM 1805 C CA . SER A 1 232 ? 28.311 9.843 121.124 1.00 48.69 254 SER A CA 1
ATOM 1806 C C . SER A 1 232 ? 27.253 10.514 120.263 1.00 48.30 254 SER A C 1
ATOM 1807 O O . SER A 1 232 ? 26.540 11.422 120.718 1.00 46.32 254 SER A O 1
ATOM 1810 N N . VAL A 1 233 ? 27.156 10.078 119.012 1.00 46.74 255 VAL A N 1
ATOM 1811 C CA . VAL A 1 233 ? 26.176 10.663 118.113 1.00 39.80 255 VAL A CA 1
ATOM 1812 C C . VAL A 1 233 ? 24.798 10.482 118.717 1.00 43.03 255 VAL A C 1
ATOM 1813 O O . VAL A 1 233 ? 23.940 11.357 118.606 1.00 43.48 255 VAL A O 1
ATOM 1817 N N . LEU A 1 234 ? 24.615 9.369 119.418 1.00 38.52 256 LEU A N 1
ATOM 1818 C CA . LEU A 1 234 ? 23.336 9.071 120.039 1.00 36.35 256 LEU A CA 1
ATOM 1819 C C . LEU A 1 234 ? 23.010 10.041 121.158 1.00 45.67 256 LEU A C 1
ATOM 1820 O O . LEU A 1 234 ? 21.838 10.359 121.395 1.00 45.30 256 LEU A O 1
ATOM 1825 N N . SER A 1 235 ? 24.039 10.492 121.874 1.00 39.90 257 SER A N 1
ATOM 1826 C CA . SER A 1 235 ? 23.797 11.374 123.005 1.00 43.46 257 SER A CA 1
ATOM 1827 C C . SER A 1 235 ? 23.495 12.767 122.461 1.00 39.12 257 SER A C 1
ATOM 1828 O O . SER A 1 235 ? 22.738 13.513 123.056 1.00 38.79 257 SER A O 1
ATOM 1831 N N . VAL A 1 236 ? 24.071 13.109 121.316 1.00 36.39 258 VAL A N 1
ATOM 1832 C CA . VAL A 1 236 ? 23.634 14.318 120.644 1.00 40.51 258 VAL A CA 1
ATOM 1833 C C . VAL A 1 236 ? 22.156 14.205 120.255 1.00 47.04 258 VAL A C 1
ATOM 1834 O O . VAL A 1 236 ? 21.350 15.085 120.594 1.00 39.13 258 VAL A O 1
ATOM 1846 N N . ARG A 1 238 ? 19.935 12.533 121.566 1.00 44.21 260 ARG A N 1
ATOM 1847 C CA . ARG A 1 238 ? 19.103 12.557 122.762 1.00 44.48 260 ARG A CA 1
ATOM 1848 C C . ARG A 1 238 ? 18.924 13.967 123.291 1.00 45.07 260 ARG A C 1
ATOM 1849 O O . ARG A 1 238 ? 17.882 14.299 123.861 1.00 41.43 260 ARG A O 1
ATOM 1857 N N . ASN A 1 239 ? 19.945 14.795 123.092 1.00 43.05 261 ASN A N 1
ATOM 1858 C CA . ASN A 1 239 ? 19.895 16.187 123.512 1.00 38.92 261 ASN A CA 1
ATOM 1859 C C . ASN A 1 239 ? 18.859 17.003 122.718 1.00 45.24 261 ASN A C 1
ATOM 1860 O O . ASN A 1 239 ? 18.276 17.952 123.231 1.00 40.68 261 ASN A O 1
ATOM 1865 N N . VAL A 1 240 ? 18.655 16.633 121.455 1.00 41.78 262 VAL A N 1
ATOM 1866 C CA . VAL A 1 240 ? 17.757 17.370 120.594 1.00 39.21 262 VAL A CA 1
ATOM 1867 C C . VAL A 1 240 ? 16.443 16.627 120.419 1.00 45.41 262 VAL A C 1
ATOM 1868 O O . VAL A 1 240 ? 15.641 16.971 119.564 1.00 41.99 262 VAL A O 1
ATOM 1872 N N . SER A 1 241 ? 16.225 15.592 121.216 1.00 40.97 263 SER A N 1
ATOM 1873 C CA . SER A 1 241 ? 14.925 14.951 121.223 1.00 41.42 263 SER A CA 1
ATOM 1874 C C . SER A 1 241 ? 13.930 15.807 121.972 1.00 42.20 263 SER A C 1
ATOM 1875 O O . SER A 1 241 ? 14.312 16.695 122.733 1.00 46.09 263 SER A O 1
ATOM 1878 N N . VAL A 1 242 ? 12.651 15.536 121.762 1.00 40.76 264 VAL A N 1
ATOM 1879 C CA . VAL A 1 242 ? 11.601 16.251 122.464 1.00 48.05 264 VAL A CA 1
ATOM 1880 C C . VAL A 1 242 ? 11.088 15.348 123.565 1.00 48.27 264 VAL A C 1
ATOM 1881 O O . VAL A 1 242 ? 10.596 14.273 123.287 1.00 44.50 264 VAL A O 1
ATOM 1885 N N . PRO A 1 243 ? 11.203 15.778 124.822 1.00 46.72 265 PRO A N 1
ATOM 1886 C CA . PRO A 1 243 ? 10.743 14.907 125.907 1.00 47.81 265 PRO A CA 1
ATOM 1887 C C . PRO A 1 243 ? 9.345 14.363 125.630 1.00 53.33 265 PRO A C 1
ATOM 1888 O O . PRO A 1 243 ? 8.534 15.024 124.972 1.00 54.81 265 PRO A O 1
ATOM 1892 N N . PHE A 1 244 ? 9.081 13.164 126.138 1.00 55.91 266 PHE A N 1
ATOM 1893 C CA . PHE A 1 244 ? 7.907 12.381 125.762 1.00 56.12 266 PHE A CA 1
ATOM 1894 C C . PHE A 1 244 ? 6.583 12.980 126.191 1.00 61.04 266 PHE A C 1
ATOM 1895 O O . PHE A 1 244 ? 6.453 13.513 127.287 1.00 66.33 266 PHE A O 1
ATOM 1903 N N . GLY A 1 245 ? 5.603 12.884 125.297 1.00 72.67 267 GLY A N 1
ATOM 1904 C CA . GLY A 1 245 ? 4.242 13.310 125.570 1.00 75.49 267 GLY A CA 1
ATOM 1905 C C . GLY A 1 245 ? 4.131 14.775 125.926 1.00 78.19 267 GLY A C 1
ATOM 1906 O O . GLY A 1 245 ? 3.088 15.224 126.402 1.00 78.55 267 GLY A O 1
ATOM 1907 N N . ILE A 1 246 ? 5.211 15.517 125.701 1.00 76.51 268 ILE A N 1
ATOM 1908 C CA . ILE A 1 246 ? 5.227 16.947 125.992 1.00 80.65 268 ILE A CA 1
ATOM 1909 C C . ILE A 1 246 ? 3.969 17.653 125.483 1.00 89.74 268 ILE A C 1
ATOM 1910 O O . ILE A 1 246 ? 3.739 17.782 124.277 1.00 95.34 268 ILE A O 1
ATOM 1915 N N . ASN A 1 247 ? 3.140 18.062 126.436 1.00 89.12 269 ASN A N 1
ATOM 1916 C CA . ASN A 1 247 ? 1.956 18.866 126.172 1.00 95.76 269 ASN A CA 1
ATOM 1917 C C . ASN A 1 247 ? 1.937 19.976 127.209 1.00 93.58 269 ASN A C 1
ATOM 1918 O O . ASN A 1 247 ? 2.170 19.727 128.396 1.00 81.05 269 ASN A O 1
ATOM 1923 N N . THR A 1 248 ? 1.683 21.205 126.776 1.00 101.48 270 THR A N 1
ATOM 1924 C CA . THR A 1 248 ? 1.759 22.323 127.709 1.00 100.82 270 THR A CA 1
ATOM 1925 C C . THR A 1 248 ? 1.109 23.601 127.192 1.00 95.72 270 THR A C 1
ATOM 1926 O O . THR A 1 248 ? 0.248 24.168 127.865 1.00 105.26 270 THR A O 1
ATOM 1930 N N . PRO A 1 252 ? -0.085 21.500 124.342 1.00 107.35 274 PRO A N 1
ATOM 1931 C CA . PRO A 1 252 ? -1.339 20.826 123.972 1.00 112.93 274 PRO A CA 1
ATOM 1932 C C . PRO A 1 252 ? -1.067 19.555 123.164 1.00 115.62 274 PRO A C 1
ATOM 1933 O O . PRO A 1 252 ? -1.072 18.446 123.712 1.00 106.32 274 PRO A O 1
ATOM 1937 N N . HIS A 1 253 ? -0.837 19.724 121.865 1.00 118.30 275 HIS A N 1
ATOM 1938 C CA . HIS A 1 253 ? -0.406 18.622 121.009 1.00 117.47 275 HIS A CA 1
ATOM 1939 C C . HIS A 1 253 ? 0.981 18.902 120.434 1.00 108.68 275 HIS A C 1
ATOM 1940 O O . HIS A 1 253 ? 1.131 19.242 119.259 1.00 107.62 275 HIS A O 1
ATOM 1947 N N . ILE A 1 254 ? 1.994 18.767 121.282 1.00 106.76 276 ILE A N 1
ATOM 1948 C CA . ILE A 1 254 ? 3.373 18.981 120.866 1.00 101.35 276 ILE A CA 1
ATOM 1949 C C . ILE A 1 254 ? 3.989 17.638 120.470 1.00 90.42 276 ILE A C 1
ATOM 1950 O O . ILE A 1 254 ? 3.682 16.603 121.065 1.00 98.91 276 ILE A O 1
ATOM 1955 N N . SER A 1 255 ? 4.836 17.658 119.448 1.00 78.41 277 SER A N 1
ATOM 1956 C CA . SER A 1 255 ? 5.382 16.434 118.871 1.00 80.80 277 SER A CA 1
ATOM 1957 C C . SER A 1 255 ? 6.648 15.956 119.578 1.00 78.33 277 SER A C 1
ATOM 1958 O O . SER A 1 255 ? 7.686 16.613 119.500 1.00 79.16 277 SER A O 1
ATOM 1961 N N . SER A 1 256 ? 6.563 14.805 120.248 1.00 78.23 278 SER A N 1
ATOM 1962 C CA . SER A 1 256 ? 7.667 14.285 121.067 1.00 67.23 278 SER A CA 1
ATOM 1963 C C . SER A 1 256 ? 8.421 13.159 120.359 1.00 66.33 278 SER A C 1
ATOM 1964 O O . SER A 1 256 ? 7.859 12.480 119.506 1.00 70.12 278 SER A O 1
ATOM 1967 N N . THR A 1 257 ? 9.690 12.958 120.710 1.00 60.34 279 THR A N 1
ATOM 1968 C CA . THR A 1 257 ? 10.499 11.921 120.064 1.00 61.64 279 THR A CA 1
ATOM 1969 C C . THR A 1 257 ? 9.952 10.516 120.356 1.00 65.38 279 THR A C 1
ATOM 1970 O O . THR A 1 257 ? 9.629 10.179 121.508 1.00 49.10 279 THR A O 1
ATOM 1974 N N . ARG A 1 258 ? 9.821 9.731 119.287 1.00 60.77 280 ARG A N 1
ATOM 1975 C CA . ARG A 1 258 ? 9.307 8.374 119.352 1.00 56.77 280 ARG A CA 1
ATOM 1976 C C . ARG A 1 258 ? 10.450 7.403 119.051 1.00 50.62 280 ARG A C 1
ATOM 1977 O O . ARG A 1 258 ? 10.571 6.373 119.687 1.00 54.05 280 ARG A O 1
ATOM 1985 N N . TRP A 1 259 ? 11.284 7.731 118.072 1.00 46.91 281 TRP A N 1
ATOM 1986 C CA . TRP A 1 259 ? 12.481 6.938 117.838 1.00 51.70 281 TRP A CA 1
ATOM 1987 C C . TRP A 1 259 ? 13.689 7.728 117.360 1.00 49.03 281 TRP A C 1
ATOM 1988 O O . TRP A 1 259 ? 13.574 8.867 116.899 1.00 44.56 281 TRP A O 1
ATOM 1999 N N . ARG A 1 260 ? 14.848 7.090 117.507 1.00 51.95 282 ARG A N 1
ATOM 2000 C CA . ARG A 1 260 ? 16.122 7.599 117.039 1.00 48.90 282 ARG A CA 1
ATOM 2001 C C . ARG A 1 260 ? 16.772 6.543 116.180 1.00 49.16 282 ARG A C 1
ATOM 2002 O O . ARG A 1 260 ? 16.565 5.345 116.379 1.00 51.14 282 ARG A O 1
ATOM 2010 N N . SER A 1 261 ? 17.568 6.984 115.223 1.00 39.68 283 SER A N 1
ATOM 2011 C CA . SER A 1 261 ? 18.345 6.056 114.448 1.00 41.75 283 SER A CA 1
ATOM 2012 C C . SER A 1 261 ? 19.739 6.624 114.341 1.00 48.59 283 SER A C 1
ATOM 2013 O O . SER A 1 261 ? 19.941 7.844 114.437 1.00 43.85 283 SER A O 1
ATOM 2016 N N . VAL A 1 262 ? 20.712 5.741 114.173 1.00 46.37 284 VAL A N 1
ATOM 2017 C CA . VAL A 1 262 ? 22.082 6.186 113.976 1.00 45.61 284 VAL A CA 1
ATOM 2018 C C . VAL A 1 262 ? 22.717 5.285 112.956 1.00 45.25 284 VAL A C 1
ATOM 2019 O O . VAL A 1 262 ? 22.737 4.076 113.121 1.00 51.32 284 VAL A O 1
ATOM 2023 N N . SER A 1 263 ? 23.231 5.872 111.893 1.00 43.53 285 SER A N 1
ATOM 2024 C CA . SER A 1 263 ? 23.806 5.083 110.838 1.00 43.41 285 SER A CA 1
ATOM 2025 C C . SER A 1 263 ? 25.299 5.258 110.837 1.00 45.64 285 SER A C 1
ATOM 2026 O O . SER A 1 263 ? 25.799 6.329 110.501 1.00 44.48 285 SER A O 1
ATOM 2029 N N . ASP A 1 264 ? 25.999 4.201 111.247 1.00 50.53 286 ASP A N 1
ATOM 2030 C CA . ASP A 1 264 ? 27.431 4.091 111.048 1.00 43.47 286 ASP A CA 1
ATOM 2031 C C . ASP A 1 264 ? 27.633 3.793 109.579 1.00 51.56 286 ASP A C 1
ATOM 2032 O O . ASP A 1 264 ? 27.367 2.685 109.125 1.00 55.36 286 ASP A O 1
ATOM 2037 N N . GLN A 1 265 ? 28.092 4.788 108.834 1.00 48.65 287 GLN A N 1
ATOM 2038 C CA . GLN A 1 265 ? 28.219 4.632 107.402 1.00 52.09 287 GLN A CA 1
ATOM 2039 C C . GLN A 1 265 ? 29.569 4.062 107.003 1.00 59.89 287 GLN A C 1
ATOM 2040 O O . GLN A 1 265 ? 29.793 3.744 105.834 1.00 55.93 287 GLN A O 1
ATOM 2046 N N . LYS A 1 266 ? 30.478 3.953 107.966 1.00 55.45 288 LYS A N 1
ATOM 2047 C CA . LYS A 1 266 ? 31.776 3.358 107.684 1.00 62.31 288 LYS A CA 1
ATOM 2048 C C . LYS A 1 266 ? 31.640 1.841 107.699 1.00 56.37 288 LYS A C 1
ATOM 2049 O O . LYS A 1 266 ? 32.036 1.153 106.767 1.00 63.93 288 LYS A O 1
ATOM 2055 N N . ASN A 1 267 ? 31.041 1.341 108.766 1.00 55.89 289 ASN A N 1
ATOM 2056 C CA . ASN A 1 267 ? 30.850 -0.077 108.965 1.00 55.52 289 ASN A CA 1
ATOM 2057 C C . ASN A 1 267 ? 29.482 -0.569 108.517 1.00 57.99 289 ASN A C 1
ATOM 2058 O O . ASN A 1 267 ? 29.114 -1.709 108.784 1.00 53.57 289 ASN A O 1
ATOM 2063 N N . LYS A 1 268 ? 28.733 0.302 107.846 1.00 58.64 290 LYS A N 1
ATOM 2064 C CA . LYS A 1 268 ? 27.408 -0.035 107.331 1.00 51.78 290 LYS A CA 1
ATOM 2065 C C . LYS A 1 268 ? 26.532 -0.707 108.379 1.00 51.22 290 LYS A C 1
ATOM 2066 O O . LYS A 1 268 ? 25.934 -1.743 108.114 1.00 54.22 290 LYS A O 1
ATOM 2072 N N . VAL A 1 269 ? 26.456 -0.125 109.570 1.00 48.23 291 VAL A N 1
ATOM 2073 C CA . VAL A 1 269 ? 25.587 -0.661 110.619 1.00 48.28 291 VAL A CA 1
ATOM 2074 C C . VAL A 1 269 ? 24.492 0.367 110.903 1.00 52.28 291 VAL A C 1
ATOM 2075 O O . VAL A 1 269 ? 24.739 1.576 110.834 1.00 48.20 291 VAL A O 1
ATOM 2079 N N . TYR A 1 270 ? 23.293 -0.116 111.221 1.00 51.33 292 TYR A N 1
ATOM 2080 C CA . TYR A 1 270 ? 22.128 0.745 111.372 1.00 44.50 292 TYR A CA 1
ATOM 2081 C C . TYR A 1 270 ? 21.501 0.546 112.731 1.00 48.86 292 TYR A C 1
ATOM 2082 O O . TYR A 1 270 ? 20.847 -0.471 112.972 1.00 46.69 292 TYR A O 1
ATOM 2091 N N . TYR A 1 271 ? 21.702 1.515 113.627 1.00 44.76 293 TYR A N 1
ATOM 2092 C CA . TYR A 1 271 ? 21.190 1.400 114.991 1.00 47.12 293 TYR A CA 1
ATOM 2093 C C . TYR A 1 271 ? 19.853 2.100 115.132 1.00 48.06 293 TYR A C 1
ATOM 2094 O O . TYR A 1 271 ? 19.553 3.031 114.393 1.00 47.30 293 TYR A O 1
ATOM 2103 N N . PHE A 1 272 ? 19.075 1.678 116.120 1.00 40.28 294 PHE A N 1
ATOM 2104 C CA . PHE A 1 272 ? 17.711 2.126 116.220 1.00 42.57 294 PHE A CA 1
ATOM 2105 C C . PHE A 1 272 ? 17.243 1.965 117.653 1.00 46.45 294 PHE A C 1
ATOM 2106 O O . PHE A 1 272 ? 17.548 0.972 118.300 1.00 50.23 294 PHE A O 1
ATOM 2114 N N . GLU A 1 273 ? 16.538 2.961 118.170 1.00 46.62 295 GLU A N 1
ATOM 2115 C CA . GLU A 1 273 ? 15.944 2.840 119.496 1.00 47.24 295 GLU A CA 1
ATOM 2116 C C . GLU A 1 273 ? 14.602 3.515 119.523 1.00 55.62 295 GLU A C 1
ATOM 2117 O O . GLU A 1 273 ? 14.344 4.451 118.759 1.00 57.08 295 GLU A O 1
ATOM 2123 N N A SER A 1 274 ? 13.733 3.025 120.395 0.55 56.13 296 SER A N 1
ATOM 2124 N N B SER A 1 274 ? 13.721 3.028 120.384 0.45 56.15 296 SER A N 1
ATOM 2125 C CA A SER A 1 274 ? 12.415 3.605 120.566 0.55 58.85 296 SER A CA 1
ATOM 2126 C CA B SER A 1 274 ? 12.419 3.650 120.533 0.45 58.85 296 SER A CA 1
ATOM 2127 C C A SER A 1 274 ? 12.347 4.266 121.931 0.55 61.39 296 SER A C 1
ATOM 2128 C C B SER A 1 274 ? 12.285 4.239 121.923 0.45 61.40 296 SER A C 1
ATOM 2129 O O A SER A 1 274 ? 12.830 3.722 122.918 0.55 63.06 296 SER A O 1
ATOM 2130 O O B SER A 1 274 ? 12.656 3.619 122.916 0.45 63.09 296 SER A O 1
ATOM 2135 N N . THR A 1 275 ? 11.755 5.450 121.980 1.00 61.21 297 THR A N 1
ATOM 2136 C CA . THR A 1 275 ? 11.613 6.162 123.225 1.00 65.54 297 THR A CA 1
ATOM 2137 C C . THR A 1 275 ? 10.794 5.348 124.207 1.00 64.55 297 THR A C 1
ATOM 2138 O O . THR A 1 275 ? 10.934 5.508 125.421 1.00 64.80 297 THR A O 1
ATOM 2142 N N . LEU A 1 276 ? 9.960 4.456 123.679 1.00 62.46 298 LEU A N 1
ATOM 2143 C CA . LEU A 1 276 ? 9.124 3.612 124.530 1.00 69.07 298 LEU A CA 1
ATOM 2144 C C . LEU A 1 276 ? 9.760 2.278 124.911 1.00 71.18 298 LEU A C 1
ATOM 2145 O O . LEU A 1 276 ? 9.412 1.695 125.937 1.00 73.86 298 LEU A O 1
ATOM 2150 N N . THR A 1 277 ? 10.685 1.794 124.090 1.00 70.44 299 THR A N 1
ATOM 2151 C CA . THR A 1 277 ? 11.309 0.499 124.345 1.00 69.44 299 THR A CA 1
ATOM 2152 C C . THR A 1 277 ? 12.755 0.631 124.841 1.00 73.49 299 THR A C 1
ATOM 2153 O O . THR A 1 277 ? 13.552 1.407 124.310 1.00 64.77 299 THR A O 1
ATOM 2157 N N . PRO A 1 278 ? 13.098 -0.158 125.864 1.00 84.85 300 PRO A N 1
ATOM 2158 C CA . PRO A 1 278 ? 14.342 -0.054 126.640 1.00 76.26 300 PRO A CA 1
ATOM 2159 C C . PRO A 1 278 ? 15.653 0.123 125.848 1.00 69.53 300 PRO A C 1
ATOM 2160 O O . PRO A 1 278 ? 16.448 0.981 126.220 1.00 85.16 300 PRO A O 1
ATOM 2164 N N . ASN A 1 279 ? 15.870 -0.642 124.784 1.00 69.53 301 ASN A N 1
ATOM 2165 C CA . ASN A 1 279 ? 17.232 -0.841 124.293 1.00 67.80 301 ASN A CA 1
ATOM 2166 C C . ASN A 1 279 ? 17.526 -0.364 122.893 1.00 58.29 301 ASN A C 1
ATOM 2167 O O . ASN A 1 279 ? 16.639 -0.207 122.071 1.00 66.34 301 ASN A O 1
ATOM 2172 N N . LEU A 1 280 ? 18.810 -0.182 122.632 1.00 59.27 302 LEU A N 1
ATOM 2173 C CA . LEU A 1 280 ? 19.295 0.090 121.304 1.00 58.95 302 LEU A CA 1
ATOM 2174 C C . LEU A 1 280 ? 19.500 -1.244 120.615 1.00 58.10 302 LEU A C 1
ATOM 2175 O O . LEU A 1 280 ? 20.176 -2.115 121.145 1.00 67.05 302 LEU A O 1
ATOM 2180 N N . PHE A 1 281 ? 18.912 -1.422 119.441 1.00 57.62 303 PHE A N 1
ATOM 2181 C CA . PHE A 1 281 ? 19.232 -2.588 118.622 1.00 49.88 303 PHE A CA 1
ATOM 2182 C C . PHE A 1 281 ? 19.795 -2.137 117.294 1.00 50.19 303 PHE A C 1
ATOM 2183 O O . PHE A 1 281 ? 19.868 -0.941 117.030 1.00 52.94 303 PHE A O 1
ATOM 2191 N N . TRP A 1 282 ? 20.227 -3.078 116.466 1.00 51.95 304 TRP A N 1
ATOM 2192 C CA . TRP A 1 282 ? 20.788 -2.702 115.178 1.00 48.75 304 TRP A CA 1
ATOM 2193 C C . TRP A 1 282 ? 20.755 -3.823 114.150 1.00 57.95 304 TRP A C 1
ATOM 2194 O O . TRP A 1 282 ? 20.440 -4.970 114.455 1.00 62.53 304 TRP A O 1
ATOM 2205 N N . LEU A 1 283 ? 21.090 -3.446 112.927 1.00 48.78 305 LEU A N 1
ATOM 2206 C CA . LEU A 1 283 ? 21.119 -4.330 111.803 1.00 48.74 305 LEU A CA 1
ATOM 2207 C C . LEU A 1 283 ? 22.424 -4.062 111.110 1.00 53.49 305 LEU A C 1
ATOM 2208 O O . LEU A 1 283 ? 22.626 -2.995 110.524 1.00 53.27 305 LEU A O 1
ATOM 2213 N N . ASP A 1 284 ? 23.314 -5.037 111.202 1.00 50.54 306 ASP A N 1
ATOM 2214 C CA . ASP A 1 284 ? 24.605 -4.987 110.564 1.00 51.37 306 ASP A CA 1
ATOM 2215 C C . ASP A 1 284 ? 24.387 -5.416 109.114 1.00 53.19 306 ASP A C 1
ATOM 2216 O O . ASP A 1 284 ? 24.033 -6.558 108.843 1.00 59.26 306 ASP A O 1
ATOM 2221 N N . LEU A 1 285 ? 24.566 -4.485 108.187 1.00 51.60 307 LEU A N 1
ATOM 2222 C CA . LEU A 1 285 ? 24.234 -4.733 106.787 1.00 60.02 307 LEU A CA 1
ATOM 2223 C C . LEU A 1 285 ? 25.240 -5.663 106.137 1.00 68.74 307 LEU A C 1
ATOM 2224 O O . LEU A 1 285 ? 25.040 -6.128 105.010 1.00 65.36 307 LEU A O 1
ATOM 2229 N N . LYS A 1 286 ? 26.339 -5.908 106.836 1.00 64.83 308 LYS A N 1
ATOM 2230 C CA . LYS A 1 286 ? 27.362 -6.782 106.297 1.00 68.82 308 LYS A CA 1
ATOM 2231 C C . LYS A 1 286 ? 26.966 -8.240 106.523 1.00 60.59 308 LYS A C 1
ATOM 2232 O O . LYS A 1 286 ? 27.459 -9.138 105.852 1.00 68.81 308 LYS A O 1
ATOM 2238 N N . LYS A 1 287 ? 26.043 -8.453 107.452 1.00 55.89 309 LYS A N 1
ATOM 2239 C CA . LYS A 1 287 ? 25.515 -9.774 107.731 1.00 58.25 309 LYS A CA 1
ATOM 2240 C C . LYS A 1 287 ? 24.192 -10.027 107.021 1.00 63.84 309 LYS A C 1
ATOM 2241 O O . LYS A 1 287 ? 23.454 -10.940 107.385 1.00 71.89 309 LYS A O 1
ATOM 2247 N N . ILE A 1 288 ? 23.879 -9.229 106.015 1.00 66.13 310 ILE A N 1
ATOM 2248 C CA . ILE A 1 288 ? 22.572 -9.333 105.376 1.00 64.46 310 ILE A CA 1
ATOM 2249 C C . ILE A 1 288 ? 22.726 -9.675 103.911 1.00 67.51 310 ILE A C 1
ATOM 2250 O O . ILE A 1 288 ? 23.608 -9.144 103.225 1.00 68.49 310 ILE A O 1
ATOM 2255 N N . ASP A 1 289 ? 21.863 -10.562 103.431 1.00 63.49 311 ASP A N 1
ATOM 2256 C CA . ASP A 1 289 ? 21.903 -10.961 102.033 1.00 67.75 311 ASP A CA 1
ATOM 2257 C C . ASP A 1 289 ? 21.028 -10.031 101.203 1.00 64.52 311 ASP A C 1
ATOM 2258 O O . ASP A 1 289 ? 19.800 -10.021 101.357 1.00 60.04 311 ASP A O 1
ATOM 2263 N N . PHE A 1 290 ? 21.657 -9.251 100.327 1.00 55.16 312 PHE A N 1
ATOM 2264 C CA . PHE A 1 290 ? 20.935 -8.281 99.504 1.00 64.60 312 PHE A CA 1
ATOM 2265 C C . PHE A 1 290 ? 20.801 -8.761 98.072 1.00 71.45 312 PHE A C 1
ATOM 2266 O O . PHE A 1 290 ? 20.326 -8.026 97.200 1.00 68.43 312 PHE A O 1
ATOM 2274 N N . SER A 1 291 ? 21.230 -9.995 97.826 1.00 76.10 313 SER A N 1
ATOM 2275 C CA . SER A 1 291 ? 21.175 -10.555 96.481 1.00 79.58 313 SER A CA 1
ATOM 2276 C C . SER A 1 291 ? 19.721 -10.699 96.041 1.00 69.83 313 SER A C 1
ATOM 2277 O O . SER A 1 291 ? 18.844 -11.025 96.854 1.00 66.11 313 SER A O 1
ATOM 2280 N N . PRO A 1 292 ? 19.472 -10.464 94.748 1.00 63.29 314 PRO A N 1
ATOM 2281 C CA . PRO A 1 292 ? 18.144 -10.356 94.136 1.00 59.05 314 PRO A CA 1
ATOM 2282 C C . PRO A 1 292 ? 17.102 -11.355 94.644 1.00 68.04 314 PRO A C 1
ATOM 2283 O O . PRO A 1 292 ? 15.928 -11.007 94.774 1.00 67.69 314 PRO A O 1
ATOM 2287 N N . LYS A 1 293 ? 17.515 -12.577 94.946 1.00 70.38 315 LYS A N 1
ATOM 2288 C CA . LYS A 1 293 ? 16.544 -13.621 95.239 1.00 76.57 315 LYS A CA 1
ATOM 2289 C C . LYS A 1 293 ? 16.327 -13.801 96.737 1.00 81.27 315 LYS A C 1
ATOM 2290 O O . LYS A 1 293 ? 15.493 -14.608 97.166 1.00 72.16 315 LYS A O 1
ATOM 2296 N N . ALA A 1 294 ? 17.070 -13.029 97.526 1.00 78.76 316 ALA A N 1
ATOM 2297 C CA . ALA A 1 294 ? 17.066 -13.182 98.976 1.00 68.10 316 ALA A CA 1
ATOM 2298 C C . ALA A 1 294 ? 15.680 -12.990 99.591 1.00 68.45 316 ALA A C 1
ATOM 2299 O O . ALA A 1 294 ? 15.360 -13.590 100.628 1.00 62.44 316 ALA A O 1
ATOM 2301 N N . GLY A 1 295 ? 14.859 -12.155 98.958 1.00 64.85 317 GLY A N 1
ATOM 2302 C CA . GLY A 1 295 ? 13.526 -11.895 99.474 1.00 73.19 317 GLY A CA 1
ATOM 2303 C C . GLY A 1 295 ? 13.449 -10.821 100.553 1.00 73.49 317 GLY A C 1
ATOM 2304 O O . GLY A 1 295 ? 14.344 -10.660 101.383 1.00 74.02 317 GLY A O 1
ATOM 2305 N N . VAL A 1 296 ? 12.346 -10.091 100.538 1.00 64.48 318 VAL A N 1
ATOM 2306 C CA . VAL A 1 296 ? 12.121 -8.998 101.460 1.00 65.92 318 VAL A CA 1
ATOM 2307 C C . VAL A 1 296 ? 11.963 -9.462 102.902 1.00 69.81 318 VAL A C 1
ATOM 2308 O O . VAL A 1 296 ? 11.280 -10.453 103.178 1.00 72.68 318 VAL A O 1
ATOM 2312 N N . LYS A 1 297 ? 12.590 -8.741 103.826 1.00 64.62 319 LYS A N 1
ATOM 2313 C CA . LYS A 1 297 ? 12.410 -9.043 105.244 1.00 66.23 319 LYS A CA 1
ATOM 2314 C C . LYS A 1 297 ? 11.991 -7.804 106.034 1.00 57.87 319 LYS A C 1
ATOM 2315 O O . LYS A 1 297 ? 12.074 -6.682 105.543 1.00 57.36 319 LYS A O 1
ATOM 2321 N N . LYS A 1 298 ? 11.548 -8.017 107.264 1.00 55.71 320 LYS A N 1
ATOM 2322 C CA . LYS A 1 298 ? 10.913 -6.960 108.021 1.00 59.30 320 LYS A CA 1
ATOM 2323 C C . LYS A 1 298 ? 11.125 -7.115 109.524 1.00 67.76 320 LYS A C 1
ATOM 2324 O O . LYS A 1 298 ? 11.122 -8.226 110.056 1.00 63.61 320 LYS A O 1
ATOM 2330 N N . LEU A 1 299 ? 11.332 -5.986 110.198 1.00 60.01 321 LEU A N 1
ATOM 2331 C CA . LEU A 1 299 ? 11.301 -5.939 111.652 1.00 58.34 321 LEU A CA 1
ATOM 2332 C C . LEU A 1 299 ? 10.029 -5.239 112.093 1.00 64.73 321 LEU A C 1
ATOM 2333 O O . LEU A 1 299 ? 9.881 -4.035 111.915 1.00 67.51 321 LEU A O 1
ATOM 2338 N N . SER A 1 300 ? 9.102 -5.985 112.667 1.00 67.31 322 SER A N 1
ATOM 2339 C CA . SER A 1 300 ? 7.875 -5.373 113.128 1.00 68.66 322 SER A CA 1
ATOM 2340 C C . SER A 1 300 ? 8.121 -4.556 114.399 1.00 71.73 322 SER A C 1
ATOM 2341 O O . SER A 1 300 ? 8.714 -5.053 115.356 1.00 77.26 322 SER A O 1
ATOM 2344 N N . LEU A 1 301 ? 7.661 -3.308 114.413 1.00 69.52 323 LEU A N 1
ATOM 2345 C CA . LEU A 1 301 ? 7.794 -2.459 115.596 1.00 67.67 323 LEU A CA 1
ATOM 2346 C C . LEU A 1 301 ? 6.451 -1.994 116.156 1.00 75.43 323 LEU A C 1
ATOM 2347 O O . LEU A 1 301 ? 6.382 -1.481 117.277 1.00 67.08 323 LEU A O 1
ATOM 2352 N N . THR A 1 302 ? 5.390 -2.170 115.374 1.00 76.31 324 THR A N 1
ATOM 2353 C CA . THR A 1 302 ? 4.075 -1.637 115.725 1.00 81.54 324 THR A CA 1
ATOM 2354 C C . THR A 1 302 ? 3.337 -2.477 116.759 1.00 84.12 324 THR A C 1
ATOM 2355 O O . THR A 1 302 ? 2.275 -2.091 117.238 1.00 88.59 324 THR A O 1
ATOM 2359 N N . LYS A 1 303 ? 3.894 -3.630 117.099 1.00 84.20 325 LYS A N 1
ATOM 2360 C CA . LYS A 1 303 ? 3.237 -4.524 118.041 1.00 85.55 325 LYS A CA 1
ATOM 2361 C C . LYS A 1 303 ? 3.946 -4.511 119.390 1.00 86.84 325 LYS A C 1
ATOM 2362 O O . LYS A 1 303 ? 3.770 -5.417 120.205 1.00 81.01 325 LYS A O 1
ATOM 2368 N N . GLY A 1 304 ? 4.750 -3.476 119.614 1.00 84.22 326 GLY A N 1
ATOM 2369 C CA . GLY A 1 304 ? 5.465 -3.314 120.866 1.00 81.41 326 GLY A CA 1
ATOM 2370 C C . GLY A 1 304 ? 6.714 -4.167 120.999 1.00 88.08 326 GLY A C 1
ATOM 2371 O O . GLY A 1 304 ? 7.365 -4.150 122.046 1.00 87.36 326 GLY A O 1
ATOM 2372 N N . GLU A 1 305 ? 7.052 -4.910 119.945 1.00 86.98 327 GLU A N 1
ATOM 2373 C CA . GLU A 1 305 ? 8.234 -5.775 119.951 1.00 83.89 327 GLU A CA 1
ATOM 2374 C C . GLU A 1 305 ? 9.439 -5.118 120.631 1.00 84.23 327 GLU A C 1
ATOM 2375 O O . GLU A 1 305 ? 9.726 -3.936 120.429 1.00 83.02 327 GLU A O 1
ATOM 2381 N N . ILE A 1 306 ? 10.143 -5.898 121.438 1.00 76.04 328 ILE A N 1
ATOM 2382 C CA . ILE A 1 306 ? 11.325 -5.406 122.120 1.00 69.48 328 ILE A CA 1
ATOM 2383 C C . ILE A 1 306 ? 12.564 -6.147 121.632 1.00 69.38 328 ILE A C 1
ATOM 2384 O O . ILE A 1 306 ? 12.797 -7.298 121.987 1.00 65.40 328 ILE A O 1
ATOM 2389 N N . TYR A 1 307 ? 13.343 -5.482 120.789 1.00 66.24 329 TYR A N 1
ATOM 2390 C CA . TYR A 1 307 ? 14.546 -6.082 120.243 1.00 62.07 329 TYR A CA 1
ATOM 2391 C C . TYR A 1 307 ? 15.779 -5.698 121.055 1.00 66.17 329 TYR A C 1
ATOM 2392 O O . TYR A 1 307 ? 15.710 -4.850 121.941 1.00 64.14 329 TYR A O 1
ATOM 2401 N N . ALA A 1 308 ? 16.901 -6.347 120.766 1.00 68.02 330 ALA A N 1
ATOM 2402 C CA . ALA A 1 308 ? 18.144 -6.073 121.476 1.00 63.99 330 ALA A CA 1
ATOM 2403 C C . ALA A 1 308 ? 19.357 -6.537 120.683 1.00 63.22 330 ALA A C 1
ATOM 2404 O O . ALA A 1 308 ? 19.320 -7.553 119.989 1.00 73.59 330 ALA A O 1
ATOM 2406 N N . GLY A 1 309 ? 20.433 -5.773 120.783 1.00 59.19 331 GLY A N 1
ATOM 2407 C CA . GLY A 1 309 ? 21.661 -6.102 120.096 1.00 53.29 331 GLY A CA 1
ATOM 2408 C C . GLY A 1 309 ? 21.414 -6.316 118.629 1.00 62.30 331 GLY A C 1
ATOM 2409 O O . GLY A 1 309 ? 20.639 -5.593 118.016 1.00 6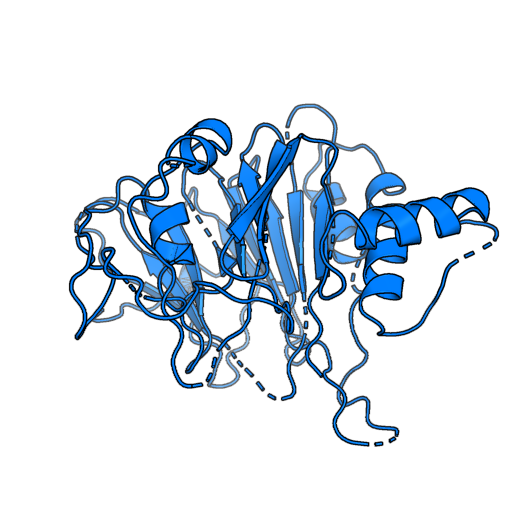4.49 331 GLY A O 1
ATOM 2410 N N . ASP A 1 310 ? 22.079 -7.311 118.058 1.00 66.91 332 ASP A N 1
ATOM 2411 C CA . ASP A 1 310 ? 21.886 -7.603 116.654 1.00 68.25 332 ASP A CA 1
ATOM 2412 C C . ASP A 1 310 ? 20.495 -8.178 116.476 1.00 68.65 332 ASP A C 1
ATOM 2413 O O . ASP A 1 310 ? 20.076 -9.054 117.228 1.00 66.79 332 ASP A O 1
ATOM 2418 N N . ALA A 1 311 ? 19.771 -7.671 115.487 1.00 62.06 333 ALA A N 1
ATOM 2419 C CA . ALA A 1 311 ? 18.381 -8.041 115.340 1.00 64.23 333 ALA A CA 1
ATOM 2420 C C . ALA A 1 311 ? 18.119 -8.690 113.988 1.00 57.64 333 ALA A C 1
ATOM 2421 O O . ALA A 1 311 ? 16.976 -8.971 113.639 1.00 58.07 333 ALA A O 1
ATOM 2423 N N . VAL A 1 312 ? 19.184 -8.921 113.230 1.00 55.07 334 VAL A N 1
ATOM 2424 C CA . VAL A 1 312 ? 19.088 -9.728 112.016 1.00 67.98 334 VAL A CA 1
ATOM 2425 C C . VAL A 1 312 ? 18.382 -11.056 112.309 1.00 64.83 334 VAL A C 1
ATOM 2426 O O . VAL A 1 312 ? 17.459 -11.454 111.601 1.00 64.28 334 VAL A O 1
ATOM 2430 N N . LYS A 1 313 ? 18.816 -11.723 113.371 1.00 67.18 335 LYS A N 1
ATOM 2431 C CA . LYS A 1 313 ? 18.164 -12.936 113.842 1.00 69.40 335 LYS A CA 1
ATOM 2432 C C . LYS A 1 313 ? 16.644 -12.792 113.906 1.00 72.60 335 LYS A C 1
ATOM 2433 O O . LYS A 1 313 ? 15.913 -13.731 113.581 1.00 70.86 335 LYS A O 1
ATOM 2439 N N . ASP A 1 314 ? 16.168 -11.619 114.318 1.00 65.43 336 ASP A N 1
ATOM 2440 C CA . ASP A 1 314 ? 14.734 -11.413 114.519 1.00 60.56 336 ASP A CA 1
ATOM 2441 C C . ASP A 1 314 ? 13.987 -11.019 113.245 1.00 54.02 336 ASP A C 1
ATOM 2442 O O . ASP A 1 314 ? 12.770 -10.835 113.266 1.00 55.54 336 ASP A O 1
ATOM 2447 N N . LEU A 1 315 ? 14.709 -10.888 112.140 1.00 47.40 337 LEU A N 1
ATOM 2448 C CA . LEU A 1 315 ? 14.077 -10.550 110.873 1.00 56.42 337 LEU A CA 1
ATOM 2449 C C . LEU A 1 315 ? 13.057 -11.614 110.471 1.00 67.19 337 LEU A C 1
ATOM 2450 O O . LEU A 1 315 ? 13.338 -12.812 110.524 1.00 71.91 337 LEU A O 1
ATOM 2455 N N . LYS A 1 316 ? 11.868 -11.171 110.082 1.00 62.01 338 LYS A N 1
ATOM 2456 C CA . LYS A 1 316 ? 10.845 -12.072 109.586 1.00 61.81 338 LYS A CA 1
ATOM 2457 C C . LYS A 1 316 ? 10.668 -11.857 108.100 1.00 70.00 338 LYS A C 1
ATOM 2458 O O . LYS A 1 316 ? 10.895 -10.761 107.599 1.00 76.19 338 LYS A O 1
ATOM 2464 N N . ASP A 1 317 ? 10.278 -12.909 107.391 1.00 72.86 339 ASP A N 1
ATOM 2465 C CA . ASP A 1 317 ? 10.025 -12.808 105.958 1.00 79.85 339 ASP A CA 1
ATOM 2466 C C . ASP A 1 317 ? 8.734 -12.038 105.689 1.00 74.20 339 ASP A C 1
ATOM 2467 O O . ASP A 1 317 ? 7.802 -12.063 106.498 1.00 72.92 339 ASP A O 1
ATOM 2472 N N . SER A 1 318 ? 8.688 -11.334 104.565 1.00 75.21 340 SER A N 1
ATOM 2473 C CA . SER A 1 318 ? 7.523 -10.512 104.235 1.00 84.70 340 SER A CA 1
ATOM 2474 C C . SER A 1 318 ? 7.215 -10.568 102.742 1.00 92.72 340 SER A C 1
ATOM 2475 O O . SER A 1 318 ? 8.122 -10.498 101.906 1.00 91.60 340 SER A O 1
ATOM 2478 N N . GLN A 1 319 ? 5.936 -10.696 102.406 1.00 96.43 341 GLN A N 1
ATOM 2479 C CA . GLN A 1 319 ? 5.535 -10.784 101.005 1.00 105.89 341 GLN A CA 1
ATOM 2480 C C . GLN A 1 319 ? 5.301 -9.401 100.386 1.00 110.13 341 GLN A C 1
ATOM 2481 O O . GLN A 1 319 ? 4.165 -9.018 100.099 1.00 113.82 341 GLN A O 1
ATOM 2487 N N . SER A 1 320 ? 6.389 -8.660 100.185 1.00 105.31 342 SER A N 1
ATOM 2488 C CA . SER A 1 320 ? 6.325 -7.319 99.603 1.00 105.33 342 SER A CA 1
ATOM 2489 C C . SER A 1 320 ? 7.122 -7.264 98.297 1.00 98.84 342 SER A C 1
ATOM 2490 O O . SER A 1 320 ? 7.576 -8.295 97.788 1.00 95.83 342 SER A O 1
#

Sequence (297 aa):
SNACTRAVYLGPDRVVTGRTDWKISNIYVFPRGQRRAGHNKEKTVNWTSKYGSVIATGYDIGTCCDGNEKGLVASLLFLPESVYSLPGDTRPAGISIWTQYVLDNFATVREAVDEKKETFRIDAPRSTLHAITDETGNTAVIEYLDGKLSIHEGKEYQVTNSPRRYEELQLAVNDYWKEVGGLQLPGTNNRSSDRFVRASFYIHAIPQTADAKIAVPSVLSVRNVSVPFGINTPHISSTRWRSVSDQKNKVYYFESSTLTPNLFWLDLKKIDFSPKAGVKKLSLTKGEIYAGDAVKDLKDSQS

Solvent-accessible surface area: 13926 Å² total

InterPro domains:
  IPR029055 Nucleophile aminohydrolases, N-terminal [SSF56235] (26-329)
  IPR029132 Choloylglycine hydrolase/NAAA C-terminal [PF02275] (26-311)
  IPR052193 Peptidase C59 family enzymes [PTHR35527] (1-347)